Protein AF-A0A0G1DUJ3-F1 (afdb_monomer_lite)

pLDDT: mean 71.17, std 18.48, range [25.95, 96.12]

Foldseek 3Di:
DQQAAADLDAAEDDFCPLVLQQADGLLRLLVQLLPDPVCVVDVVLNVLCVPDPSHLVSSLVCCVVHDHDPVSNVSSVVSSVVSLQVRCVRRLLRDQDPPDPRRDPVVVVVVVVVVQQADDSYHGHYDYDPRRCNCQNLVQDDDAQAFRWNDPNPDSDTDGDDPVRGRHHDPPVVVVVVVVSVVPDDDHDDDD

Radius of gyration: 19.2 Å; chains: 1; bounding box: 42×48×46 Å

Secondary structure (DSSP, 8-state):
----EEEEEEEEPPTTGGGGGT---HHHHHHHHHT-HHHHT-HHHHHHHHSSSS-HHHHHHHHHHSS--HHHHHHHHHHHHHHHHHHHHHHHT----TT-SS---HHHHHHHHHTT---TTEEEEEE--TT-HHHHHHS----TTSB-----TT---PPP--GGGB-PPP-HHHHHHHHHHHHTS-------

Sequence (192 aa):
MIEFKSHNLILLTGAGFTKNFGGFLGSEMWSQIFNEAKIQSNNPLRDVLLQGDCDFETAYSTVMTGNFSEEDKGIMKKVVERAYKNLDDAIKDWVFNDDSPYPVNWYGWGKLTNLFAGQGDVKGLFFTLNQDIFIERRSGHRPPGAPFFTQGLYNGHCRDFTPDKFVTLSKEDAIAKAEQSFKDHAGLAYIQ

Structure (mmCIF, N/CA/C/O backbone):
data_AF-A0A0G1DUJ3-F1
#
_entry.id   AF-A0A0G1DUJ3-F1
#
loop_
_atom_site.group_PDB
_atom_site.id
_atom_site.type_symbol
_atom_site.label_atom_id
_atom_site.label_alt_id
_atom_site.label_comp_id
_atom_site.label_asym_id
_atom_site.label_entity_id
_atom_site.label_seq_id
_atom_site.pdbx_PDB_ins_code
_atom_site.Cartn_x
_atom_site.Cartn_y
_atom_site.Cartn_z
_atom_site.occupancy
_atom_site.B_iso_or_equiv
_atom_site.auth_seq_id
_atom_site.auth_comp_id
_atom_site.auth_asym_id
_atom_site.auth_atom_id
_atom_site.pdbx_PDB_model_num
ATOM 1 N N . MET A 1 1 ? 23.116 25.541 -13.091 1.00 38.09 1 MET A N 1
ATOM 2 C CA . MET A 1 1 ? 21.760 25.090 -13.469 1.00 38.09 1 MET A CA 1
ATOM 3 C C . MET A 1 1 ? 21.921 23.740 -14.139 1.00 38.09 1 MET A C 1
ATOM 5 O O . MET A 1 1 ? 22.730 23.662 -15.050 1.00 38.09 1 MET A O 1
ATOM 9 N N . ILE A 1 2 ? 21.261 22.691 -13.647 1.00 42.16 2 ILE A N 1
ATOM 10 C CA . ILE A 1 2 ? 21.225 21.384 -14.320 1.00 42.16 2 ILE A CA 1
ATOM 11 C C . ILE A 1 2 ? 19.880 21.337 -15.042 1.00 42.16 2 ILE A C 1
ATOM 13 O O . ILE A 1 2 ? 18.845 21.462 -14.395 1.00 42.16 2 ILE A O 1
ATOM 17 N N . GLU A 1 3 ? 19.909 21.251 -16.367 1.00 50.50 3 GLU A N 1
ATOM 18 C CA . GLU A 1 3 ? 18.721 21.141 -17.214 1.00 50.50 3 GLU A CA 1
ATOM 19 C C . GLU A 1 3 ? 18.207 19.692 -17.150 1.00 50.50 3 GLU A C 1
ATOM 21 O O . GLU A 1 3 ? 18.964 18.753 -17.405 1.00 50.50 3 GLU A O 1
ATOM 26 N N . PHE A 1 4 ? 16.950 19.492 -16.749 1.00 60.72 4 PHE A N 1
ATOM 27 C CA . PHE A 1 4 ? 16.332 18.168 -16.679 1.00 60.72 4 PHE A CA 1
ATOM 28 C C . PHE A 1 4 ? 15.678 17.847 -18.025 1.00 60.72 4 PHE A C 1
ATOM 30 O O . PHE A 1 4 ? 14.694 18.474 -18.402 1.00 60.72 4 PHE A O 1
ATOM 37 N N . LYS A 1 5 ? 16.232 16.878 -18.758 1.00 68.50 5 LYS A N 1
ATOM 38 C CA . LYS A 1 5 ? 15.665 16.388 -20.021 1.00 68.50 5 LYS A CA 1
ATOM 39 C C . LYS A 1 5 ? 14.953 15.066 -19.758 1.00 68.50 5 LYS A C 1
ATOM 41 O O . LYS A 1 5 ? 15.591 14.117 -19.304 1.00 68.50 5 LYS A O 1
ATOM 46 N N . SER A 1 6 ? 13.654 14.986 -20.036 1.00 71.69 6 SER A N 1
ATOM 47 C CA . SER A 1 6 ? 12.875 13.747 -19.905 1.00 71.69 6 SER A CA 1
ATOM 48 C C . SER A 1 6 ? 12.526 13.133 -21.253 1.00 71.69 6 SER A C 1
ATOM 50 O O . SER A 1 6 ? 12.461 13.817 -22.271 1.00 71.69 6 SER A O 1
ATOM 52 N N . HIS A 1 7 ? 12.332 11.819 -21.258 1.00 75.81 7 HIS A N 1
ATOM 53 C CA . HIS A 1 7 ? 11.837 11.088 -22.413 1.00 75.81 7 HIS A CA 1
ATOM 54 C C . HIS A 1 7 ? 10.381 11.488 -22.688 1.00 75.81 7 HIS A C 1
ATOM 56 O O . HIS A 1 7 ? 9.606 11.698 -21.758 1.00 75.81 7 HIS A O 1
ATOM 62 N N . ASN A 1 8 ? 9.984 11.535 -23.960 1.00 77.50 8 ASN A N 1
ATOM 63 C CA . ASN A 1 8 ? 8.631 11.950 -24.365 1.00 77.50 8 ASN A CA 1
ATOM 64 C C . ASN A 1 8 ? 7.543 10.902 -24.061 1.00 77.50 8 ASN A C 1
ATOM 66 O O . ASN A 1 8 ? 6.369 11.129 -24.337 1.00 77.50 8 ASN A O 1
ATOM 70 N N . LEU A 1 9 ? 7.936 9.740 -23.536 1.00 75.44 9 LEU A N 1
ATOM 71 C CA . LEU A 1 9 ? 7.038 8.650 -23.170 1.00 75.44 9 LEU A CA 1
ATOM 72 C C . LEU A 1 9 ? 7.137 8.433 -21.667 1.00 75.44 9 LEU A C 1
ATOM 74 O O . LEU A 1 9 ? 8.237 8.283 -21.134 1.00 75.44 9 LEU A O 1
ATOM 78 N N . ILE A 1 10 ? 5.978 8.396 -21.018 1.00 78.62 10 ILE A N 1
ATOM 79 C CA . ILE A 1 10 ? 5.833 8.176 -19.584 1.00 78.62 10 ILE A CA 1
ATOM 80 C C . ILE A 1 10 ? 5.116 6.846 -19.391 1.00 78.62 10 ILE A C 1
ATOM 82 O O . ILE A 1 10 ? 4.087 6.604 -20.022 1.00 78.62 10 ILE A O 1
ATOM 86 N N . LEU A 1 11 ? 5.649 6.000 -18.512 1.00 79.62 11 LEU A N 1
ATOM 87 C CA . LEU A 1 11 ? 4.981 4.773 -18.098 1.00 79.62 11 LEU A CA 1
ATOM 88 C C . LEU A 1 11 ? 4.221 5.017 -16.792 1.00 79.62 11 LEU A C 1
ATOM 90 O O . LEU A 1 11 ? 4.804 5.468 -15.808 1.00 79.62 11 LEU A O 1
ATOM 94 N N . LEU A 1 12 ? 2.929 4.705 -16.795 1.00 78.44 12 LEU A N 1
ATOM 95 C CA . LEU A 1 12 ? 2.058 4.699 -15.621 1.00 78.44 12 LEU A CA 1
ATOM 96 C C . LEU A 1 12 ? 1.581 3.255 -15.425 1.00 78.44 12 LEU A C 1
ATOM 98 O O . LEU A 1 12 ? 0.959 2.708 -16.339 1.00 78.44 12 LEU A O 1
ATOM 102 N N . THR A 1 13 ? 1.862 2.613 -14.286 1.00 73.38 13 THR A N 1
ATOM 103 C CA . THR A 1 13 ? 1.182 1.337 -14.002 1.00 73.38 13 THR A CA 1
ATOM 104 C C . THR A 1 13 ? -0.274 1.590 -13.636 1.00 73.38 13 THR A C 1
ATOM 106 O O . THR A 1 13 ? -0.604 2.525 -12.907 1.00 73.38 13 THR A O 1
ATOM 109 N N . GLY A 1 14 ? -1.164 0.758 -14.173 1.00 69.75 14 GLY A N 1
ATOM 110 C CA . GLY A 1 14 ? -2.550 0.706 -13.722 1.00 69.75 14 GLY A CA 1
ATOM 111 C C . GLY A 1 14 ? -2.665 -0.023 -12.385 1.00 69.75 14 GLY A C 1
ATOM 112 O O . GLY A 1 14 ? -1.830 -0.868 -12.061 1.00 69.75 14 GLY A O 1
ATOM 113 N N . ALA A 1 15 ? -3.729 0.277 -11.636 1.00 67.75 15 ALA A N 1
ATOM 114 C CA . ALA A 1 15 ? -4.008 -0.379 -10.363 1.00 67.75 15 ALA A CA 1
ATOM 115 C C . ALA A 1 15 ? -4.066 -1.903 -10.546 1.00 67.75 15 ALA A C 1
ATOM 117 O O . ALA A 1 15 ? -4.746 -2.407 -11.441 1.00 67.75 15 ALA A O 1
ATOM 118 N N . GLY A 1 16 ? -3.342 -2.635 -9.698 1.00 70.38 16 GLY A N 1
ATOM 119 C CA . GLY A 1 16 ? -3.274 -4.092 -9.768 1.00 70.38 16 GLY A CA 1
ATOM 120 C C . GLY A 1 16 ? -2.204 -4.639 -10.710 1.00 70.38 16 GLY A C 1
ATOM 121 O O . GLY A 1 16 ? -2.196 -5.844 -10.952 1.00 70.38 16 GLY A O 1
ATOM 122 N N . PHE A 1 17 ? -1.259 -3.831 -11.200 1.00 77.69 17 PHE A N 1
ATOM 123 C CA . PHE A 1 17 ? -0.105 -4.362 -11.936 1.00 77.69 17 PHE A CA 1
ATOM 124 C C . PHE A 1 17 ? 0.625 -5.449 -11.128 1.00 77.69 17 PHE A C 1
ATOM 126 O O . PHE A 1 17 ? 0.945 -6.518 -11.659 1.00 77.69 17 PHE A O 1
ATOM 133 N N . THR A 1 18 ? 0.777 -5.227 -9.822 1.00 78.25 18 THR A N 1
ATOM 134 C CA . THR A 1 18 ? 1.417 -6.161 -8.881 1.00 78.25 18 THR A CA 1
ATOM 135 C C . THR A 1 18 ? 0.615 -7.443 -8.640 1.00 78.25 18 THR A C 1
ATOM 137 O O . THR A 1 18 ? 1.189 -8.460 -8.246 1.00 78.25 18 THR A O 1
ATOM 140 N N . LYS A 1 19 ? -0.681 -7.469 -8.983 1.00 81.00 19 LYS A N 1
ATOM 141 C CA . LYS A 1 19 ? -1.513 -8.683 -8.922 1.00 81.00 19 LYS A CA 1
ATOM 142 C C . LYS A 1 19 ? -0.968 -9.802 -9.806 1.00 81.00 19 LYS A C 1
ATOM 144 O O . LYS A 1 19 ? -0.994 -10.964 -9.408 1.00 81.00 19 LYS A O 1
ATOM 149 N N . ASN A 1 20 ? -0.408 -9.449 -10.963 1.00 76.75 20 ASN A N 1
ATOM 150 C CA . ASN A 1 20 ? 0.174 -10.416 -11.898 1.00 76.75 20 ASN A CA 1
ATOM 151 C C . ASN A 1 20 ? 1.404 -11.144 -11.325 1.00 76.75 20 ASN A C 1
ATOM 153 O O . ASN A 1 20 ? 1.824 -12.161 -11.865 1.00 76.75 20 ASN A O 1
ATOM 157 N N . PHE A 1 21 ? 1.963 -10.644 -10.221 1.00 76.69 21 PHE A N 1
ATOM 158 C CA . PHE A 1 21 ? 3.122 -11.209 -9.530 1.00 76.69 21 PHE A CA 1
ATOM 159 C C . PHE A 1 21 ? 2.749 -11.829 -8.176 1.00 76.69 21 PHE A C 1
ATOM 161 O O . PHE A 1 21 ? 3.617 -12.056 -7.340 1.00 76.69 21 PHE A O 1
ATOM 168 N N . GLY A 1 22 ? 1.458 -12.092 -7.942 1.00 76.50 22 GLY A N 1
ATOM 169 C CA . GLY A 1 22 ? 0.961 -12.642 -6.677 1.00 76.50 22 GLY A CA 1
ATOM 170 C C . GLY A 1 22 ? 0.609 -11.591 -5.622 1.00 76.50 22 GLY A C 1
ATOM 171 O O . GLY A 1 22 ? 0.259 -11.957 -4.504 1.00 76.50 22 GLY A O 1
ATOM 172 N N . GLY A 1 23 ? 0.661 -10.302 -5.968 1.00 82.50 23 GLY A N 1
ATOM 173 C CA . GLY A 1 23 ? 0.227 -9.224 -5.087 1.00 82.50 23 GLY A CA 1
ATOM 174 C C . GLY A 1 23 ? -1.289 -9.127 -4.913 1.00 82.50 23 GLY A C 1
ATOM 175 O O . GLY A 1 23 ? -2.058 -9.976 -5.371 1.00 82.50 23 GLY A O 1
ATOM 176 N N . PHE A 1 24 ? -1.724 -8.054 -4.256 1.00 85.19 24 PHE A N 1
ATOM 177 C CA . PHE A 1 24 ? -3.112 -7.833 -3.857 1.00 85.19 24 PHE A CA 1
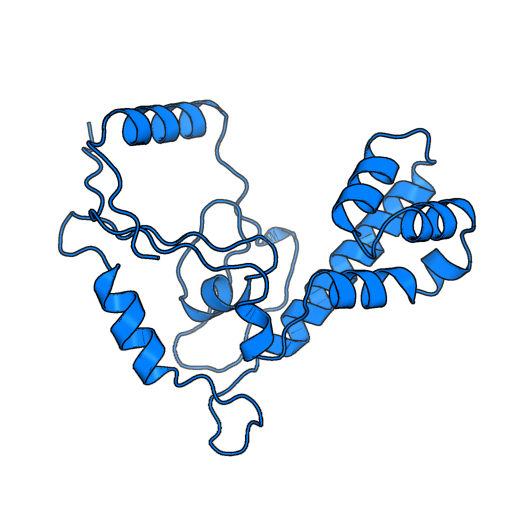ATOM 178 C C . PHE A 1 24 ? -3.737 -6.665 -4.620 1.00 85.19 24 PHE A C 1
ATOM 180 O O . PHE A 1 24 ? -3.102 -5.636 -4.843 1.00 85.19 24 PHE A O 1
ATOM 187 N N . LEU A 1 25 ? -5.003 -6.826 -4.998 1.00 86.75 25 LEU A N 1
ATOM 188 C CA . LEU A 1 25 ? -5.871 -5.730 -5.426 1.00 86.75 25 LEU A CA 1
ATOM 189 C C . LEU A 1 25 ? -6.334 -4.912 -4.213 1.00 86.75 25 LEU A C 1
ATOM 191 O O . LEU A 1 25 ? -6.283 -5.390 -3.081 1.00 86.75 25 LEU A O 1
ATOM 195 N N . GLY A 1 26 ? -6.878 -3.714 -4.442 1.00 84.06 26 GLY A N 1
ATOM 196 C CA . GLY A 1 26 ? -7.443 -2.880 -3.371 1.00 84.06 26 GLY A CA 1
ATOM 197 C C . GLY A 1 26 ? -8.482 -3.607 -2.502 1.00 84.06 26 GLY A C 1
ATOM 198 O O . GLY A 1 26 ? -8.435 -3.511 -1.279 1.00 84.06 26 GLY A O 1
ATOM 199 N N . SER A 1 27 ? -9.348 -4.429 -3.104 1.00 86.56 27 SER A N 1
ATOM 200 C CA . SER A 1 27 ? -10.328 -5.247 -2.373 1.00 86.56 27 SER A CA 1
ATOM 201 C C . SER A 1 27 ? -9.689 -6.357 -1.528 1.00 86.56 27 SER A C 1
ATOM 203 O O . SER A 1 27 ? -10.198 -6.721 -0.469 1.00 86.56 27 SER A O 1
ATOM 205 N N . GLU A 1 28 ? -8.549 -6.890 -1.961 1.00 88.81 28 GLU A N 1
ATOM 206 C CA . GLU A 1 28 ? -7.797 -7.907 -1.225 1.00 88.81 28 GLU A CA 1
ATOM 207 C C . GLU A 1 28 ? -6.972 -7.279 -0.099 1.00 88.81 28 GLU A C 1
ATOM 209 O O . GLU A 1 28 ? -6.921 -7.837 0.995 1.00 88.81 28 GLU A O 1
ATOM 214 N N . MET A 1 29 ? -6.412 -6.084 -0.321 1.00 89.94 29 MET A N 1
ATOM 215 C CA . MET A 1 29 ? -5.825 -5.248 0.732 1.00 89.94 29 MET A CA 1
ATOM 216 C C . MET A 1 29 ? -6.864 -4.932 1.811 1.00 89.94 29 MET A C 1
ATOM 218 O O . MET A 1 29 ? -6.600 -5.115 3.000 1.00 89.94 29 MET A O 1
ATOM 222 N N . TRP A 1 30 ? -8.072 -4.536 1.405 1.00 92.75 30 TRP A N 1
ATOM 223 C CA . TRP A 1 30 ? -9.192 -4.344 2.322 1.00 92.75 30 TRP A CA 1
ATOM 224 C C . TRP A 1 30 ? -9.532 -5.626 3.081 1.00 92.75 30 TRP A C 1
ATOM 226 O O . TRP A 1 30 ? -9.685 -5.575 4.295 1.00 92.75 30 TRP A O 1
ATOM 236 N N . SER A 1 31 ? -9.577 -6.784 2.416 1.00 92.38 31 SER A N 1
ATOM 237 C CA . SER A 1 31 ? -9.861 -8.067 3.074 1.00 92.38 31 SER A CA 1
ATOM 238 C C . SER A 1 31 ? -8.803 -8.429 4.125 1.00 92.38 31 SER A C 1
ATOM 240 O O . SER A 1 31 ? -9.148 -8.864 5.226 1.00 92.38 31 SER A O 1
ATOM 242 N N . GLN A 1 32 ? -7.519 -8.197 3.830 1.00 93.25 32 GLN A N 1
ATOM 243 C CA . GLN A 1 32 ? -6.423 -8.370 4.794 1.00 93.25 32 GLN A CA 1
ATOM 244 C C . GLN A 1 32 ? -6.618 -7.473 6.025 1.00 93.25 32 GLN A C 1
ATOM 246 O O . GLN A 1 32 ? -6.485 -7.935 7.155 1.00 93.25 32 GLN A O 1
ATOM 251 N N . ILE A 1 33 ? -6.981 -6.205 5.808 1.00 93.88 33 ILE A N 1
ATOM 252 C CA . ILE A 1 33 ? -7.230 -5.223 6.872 1.00 93.88 33 ILE A CA 1
ATOM 253 C C . ILE A 1 33 ? -8.465 -5.599 7.692 1.00 93.88 33 ILE A C 1
ATOM 255 O O . ILE A 1 33 ? -8.422 -5.609 8.920 1.00 93.88 33 ILE A O 1
ATOM 259 N N . PHE A 1 34 ? -9.567 -5.923 7.024 1.00 94.62 34 PHE A N 1
ATOM 260 C CA . PHE A 1 34 ? -10.844 -6.202 7.660 1.00 94.62 34 PHE A CA 1
ATOM 261 C C . PHE A 1 34 ? -10.762 -7.441 8.552 1.00 94.62 34 PHE A C 1
ATOM 263 O O . PHE A 1 34 ? -11.265 -7.417 9.672 1.00 94.62 34 PHE A O 1
ATOM 270 N N . ASN A 1 35 ? -10.082 -8.500 8.110 1.00 94.06 35 ASN A N 1
ATOM 271 C CA . ASN A 1 35 ? -9.994 -9.762 8.850 1.00 94.06 35 ASN A CA 1
ATOM 272 C C . ASN A 1 35 ? -9.026 -9.735 10.050 1.00 94.06 35 ASN A C 1
ATOM 274 O O . ASN A 1 35 ? -8.894 -10.734 10.758 1.00 94.06 35 ASN A O 1
ATOM 278 N N . GLU A 1 36 ? -8.364 -8.611 10.327 1.00 95.56 36 GLU A N 1
ATOM 279 C CA . GLU A 1 36 ? -7.503 -8.481 11.500 1.00 95.56 36 GLU A CA 1
ATOM 280 C C . GLU A 1 36 ? -8.291 -8.556 12.809 1.00 95.56 36 GLU A C 1
ATOM 282 O O . GLU A 1 36 ? -9.263 -7.830 13.023 1.00 95.56 36 GLU A O 1
ATOM 287 N N . ALA A 1 37 ? -7.820 -9.380 13.751 1.00 95.19 37 ALA A N 1
ATOM 288 C CA . ALA A 1 37 ? -8.515 -9.620 15.018 1.00 95.19 37 ALA A CA 1
ATOM 289 C C . ALA A 1 37 ? -8.793 -8.322 15.797 1.00 95.19 37 ALA A C 1
ATOM 291 O O . ALA A 1 37 ? -9.853 -8.176 16.399 1.00 95.19 37 ALA A O 1
ATOM 292 N N . LYS A 1 38 ? -7.861 -7.359 15.737 1.00 95.00 38 LYS A N 1
ATOM 293 C CA . LYS A 1 38 ? -8.004 -6.049 16.393 1.00 95.00 38 LYS A CA 1
ATOM 294 C C . LYS A 1 38 ? -9.057 -5.154 15.745 1.00 95.00 38 LYS A C 1
ATOM 296 O O . LYS A 1 38 ? -9.630 -4.324 16.441 1.00 95.00 38 LYS A O 1
ATOM 301 N N . ILE A 1 39 ? -9.294 -5.311 14.442 1.00 95.31 39 ILE A N 1
ATOM 302 C CA . ILE A 1 39 ? -10.386 -4.637 13.734 1.00 95.31 39 ILE A CA 1
ATOM 303 C C . ILE A 1 39 ? -11.705 -5.315 14.092 1.00 95.31 39 ILE A C 1
ATOM 305 O O . ILE A 1 39 ? -12.652 -4.644 14.484 1.00 95.31 39 ILE A O 1
ATOM 309 N N . GLN A 1 40 ? -11.753 -6.647 14.055 1.00 96.12 40 GLN A N 1
ATOM 310 C CA . GLN A 1 40 ? -12.969 -7.405 14.362 1.00 96.12 40 GLN A CA 1
ATOM 311 C C . GLN A 1 40 ? -13.468 -7.191 15.798 1.00 96.12 40 GLN A C 1
ATOM 313 O O . GLN A 1 40 ? -14.679 -7.151 16.025 1.00 96.12 40 GLN A O 1
ATOM 318 N N . SER A 1 41 ? -12.556 -6.999 16.756 1.00 94.56 41 SER A N 1
ATOM 319 C CA . SER A 1 41 ? -12.889 -6.669 18.146 1.00 94.56 41 SER A CA 1
ATOM 320 C C . SER A 1 41 ? -13.219 -5.189 18.386 1.00 94.56 41 SER A C 1
ATOM 322 O O . SER A 1 41 ? -13.575 -4.831 19.507 1.00 94.56 41 SER A O 1
ATOM 324 N N . ASN A 1 42 ? -13.075 -4.320 17.382 1.00 95.56 42 ASN A N 1
ATOM 325 C CA . ASN A 1 42 ? -13.260 -2.875 17.494 1.00 95.56 42 ASN A CA 1
ATOM 326 C C . ASN A 1 42 ? -14.425 -2.419 16.600 1.00 95.56 42 ASN A C 1
ATOM 328 O O . ASN A 1 42 ? -14.257 -2.194 15.403 1.00 95.56 42 ASN A O 1
ATOM 332 N N . ASN A 1 43 ? -15.619 -2.294 17.195 1.00 94.62 43 ASN A N 1
ATOM 333 C CA . ASN A 1 43 ? -16.839 -1.946 16.458 1.00 94.62 43 ASN A CA 1
ATOM 334 C C . ASN A 1 43 ? -16.699 -0.639 15.647 1.00 94.62 43 ASN A C 1
ATOM 336 O O . ASN A 1 43 ? -16.976 -0.693 14.453 1.00 94.62 43 ASN A O 1
ATOM 340 N N . PRO A 1 44 ? -16.200 0.488 16.207 1.00 93.75 44 PRO A N 1
ATOM 341 C CA . PRO A 1 44 ? -16.000 1.713 15.427 1.00 93.75 44 PRO A CA 1
ATOM 342 C C . PRO A 1 44 ? -15.156 1.524 14.162 1.00 93.75 44 PRO A C 1
ATOM 344 O O . PRO A 1 44 ? -15.533 1.994 13.090 1.00 93.75 44 PRO A O 1
ATOM 347 N N . LEU A 1 45 ? -14.021 0.826 14.265 1.00 94.50 45 LEU A N 1
ATOM 348 C CA . LEU A 1 45 ? -13.134 0.602 13.121 1.00 94.50 45 LEU A CA 1
ATOM 349 C C . LEU A 1 45 ? -13.749 -0.346 12.091 1.00 94.50 45 LEU A C 1
ATOM 351 O O . LEU A 1 45 ? -13.636 -0.107 10.886 1.00 94.50 45 LEU A O 1
ATOM 355 N N . ARG A 1 46 ? -14.411 -1.410 12.558 1.00 94.38 46 ARG A N 1
ATOM 356 C CA . ARG A 1 46 ? -15.108 -2.360 11.688 1.00 94.38 46 ARG A CA 1
ATOM 357 C C . ARG A 1 46 ? -16.220 -1.671 10.903 1.00 94.38 46 ARG A C 1
ATOM 359 O O . ARG A 1 46 ? -16.334 -1.896 9.703 1.00 94.38 46 ARG A O 1
ATOM 366 N N . ASP A 1 47 ? -17.001 -0.822 11.562 1.00 93.44 47 ASP A N 1
ATOM 367 C CA . ASP A 1 47 ? -18.141 -0.150 10.945 1.00 93.44 47 ASP A CA 1
ATOM 368 C C . ASP A 1 47 ? -17.686 0.834 9.860 1.00 93.44 47 ASP A C 1
ATOM 370 O O . ASP A 1 47 ? -18.288 0.870 8.791 1.00 93.44 47 ASP A O 1
ATOM 374 N N . VAL A 1 48 ? -16.582 1.565 10.067 1.00 93.44 48 VAL A N 1
ATOM 375 C CA . VAL A 1 48 ? -16.002 2.426 9.016 1.00 93.44 48 VAL A CA 1
ATOM 376 C C . VAL A 1 48 ? -15.559 1.615 7.800 1.00 93.44 48 VAL A C 1
ATOM 378 O O . VAL A 1 48 ? -15.807 2.021 6.668 1.00 93.44 48 VAL A O 1
ATOM 381 N N . LEU A 1 49 ? -14.935 0.455 8.012 1.00 91.25 49 LEU A N 1
ATOM 382 C CA . LEU A 1 49 ? -14.496 -0.409 6.913 1.00 91.25 49 LEU A CA 1
ATOM 383 C C . LEU A 1 49 ? -15.659 -1.028 6.122 1.00 91.25 49 LEU A C 1
ATOM 385 O O . LEU A 1 49 ? -15.439 -1.454 4.990 1.00 91.25 49 LEU A O 1
ATOM 389 N N . LEU A 1 50 ? -16.870 -1.069 6.690 1.00 91.38 50 LEU A N 1
ATOM 390 C CA . LEU A 1 50 ? -18.089 -1.569 6.043 1.00 91.38 50 LEU A CA 1
ATOM 391 C C . LEU A 1 50 ? -18.881 -0.489 5.292 1.00 91.38 50 LEU A C 1
ATOM 393 O O . LEU A 1 50 ? -19.796 -0.825 4.546 1.00 91.38 50 LEU A O 1
ATOM 397 N N . GLN A 1 51 ? -18.570 0.796 5.488 1.00 84.19 51 GLN A N 1
ATOM 398 C CA . GLN A 1 51 ? -19.330 1.905 4.895 1.00 84.19 51 GLN A CA 1
ATOM 399 C C . GLN A 1 51 ? -19.055 2.126 3.396 1.00 84.19 51 GLN A C 1
ATOM 401 O O . GLN A 1 51 ? -19.784 2.892 2.769 1.00 84.19 51 GLN A O 1
ATOM 406 N N . GLY A 1 52 ? -18.040 1.476 2.816 1.00 69.38 52 GLY A N 1
ATOM 407 C CA . GLY A 1 52 ? -17.664 1.625 1.405 1.00 69.38 52 GLY A CA 1
ATOM 408 C C . GLY A 1 52 ? -17.492 0.296 0.665 1.00 69.38 52 GLY A C 1
ATOM 409 O O . GLY A 1 52 ? -17.448 -0.770 1.280 1.00 69.38 52 GLY A O 1
ATOM 410 N N . ASP A 1 53 ? -17.339 0.372 -0.660 1.00 78.06 53 ASP A N 1
ATOM 411 C CA . ASP A 1 53 ? -17.140 -0.767 -1.575 1.00 78.06 53 ASP A CA 1
ATOM 412 C C . ASP A 1 53 ? -15.730 -1.378 -1.452 1.00 78.06 53 ASP A C 1
ATOM 414 O O . ASP A 1 53 ? -14.941 -1.388 -2.396 1.00 78.06 53 ASP A O 1
ATOM 418 N N . CYS A 1 54 ? -15.382 -1.878 -0.263 1.00 79.50 54 CYS A N 1
ATOM 419 C CA . CYS A 1 54 ? -14.046 -2.397 0.056 1.00 79.50 54 CYS A CA 1
ATOM 420 C C . CYS A 1 54 ? -12.913 -1.366 -0.149 1.00 79.50 54 CYS A C 1
ATOM 422 O O . CYS A 1 54 ? -11.766 -1.731 -0.408 1.00 79.50 54 CYS A O 1
ATOM 424 N N . ASP A 1 55 ? -13.221 -0.073 -0.029 1.00 85.06 55 ASP A N 1
ATOM 425 C CA . ASP A 1 55 ? -12.243 1.011 -0.126 1.00 85.06 55 ASP A CA 1
ATOM 426 C C . ASP A 1 55 ? -11.592 1.275 1.240 1.00 85.06 55 ASP A C 1
ATOM 428 O O . ASP A 1 55 ? -12.088 2.038 2.078 1.00 85.06 55 ASP A O 1
ATOM 432 N N . PHE A 1 56 ? -10.456 0.617 1.474 1.00 88.38 56 PHE A N 1
ATOM 433 C CA . PHE A 1 56 ? -9.698 0.812 2.705 1.00 88.38 56 PHE A CA 1
ATOM 434 C C . PHE A 1 56 ? -9.004 2.182 2.774 1.00 88.38 56 PHE A C 1
ATOM 436 O O . PHE A 1 56 ? -8.676 2.616 3.877 1.00 88.38 56 PHE A O 1
ATOM 443 N N . GLU A 1 57 ? -8.758 2.864 1.649 1.00 87.25 57 GLU A N 1
ATOM 444 C CA . GLU A 1 57 ? -8.049 4.151 1.624 1.00 87.25 57 GLU A CA 1
ATOM 445 C C . GLU A 1 57 ? -8.952 5.260 2.167 1.00 87.25 57 GLU A C 1
ATOM 447 O O . GLU A 1 57 ? -8.544 6.033 3.044 1.00 87.25 57 GLU A O 1
ATOM 452 N N . THR A 1 58 ? -10.217 5.269 1.740 1.00 89.62 58 THR A N 1
ATOM 453 C CA . THR A 1 58 ? -11.244 6.156 2.304 1.00 89.62 58 THR A CA 1
ATOM 454 C C . THR A 1 58 ? -11.504 5.839 3.776 1.00 89.62 58 THR A C 1
ATOM 456 O O . THR A 1 58 ? -11.562 6.757 4.603 1.00 89.62 58 THR A O 1
ATOM 459 N N . ALA A 1 59 ? -11.589 4.555 4.141 1.00 90.44 59 ALA A N 1
ATOM 460 C CA . ALA A 1 59 ? -11.735 4.137 5.537 1.00 90.44 59 ALA A CA 1
ATOM 461 C C . ALA A 1 59 ? -10.548 4.601 6.403 1.00 90.44 59 ALA A C 1
ATOM 463 O O . ALA A 1 59 ? -10.738 5.166 7.482 1.00 90.44 59 ALA A O 1
ATOM 464 N N . TYR A 1 60 ? -9.320 4.429 5.911 1.00 92.31 60 TYR A N 1
ATOM 465 C CA . TYR A 1 60 ? -8.106 4.888 6.579 1.00 92.31 60 TYR A CA 1
ATOM 466 C C . TYR A 1 60 ? -8.114 6.407 6.770 1.00 92.31 60 TYR A C 1
ATOM 468 O O . TYR A 1 60 ? -7.906 6.885 7.886 1.00 92.31 60 TYR A O 1
ATOM 476 N N . SER A 1 61 ? -8.412 7.165 5.711 1.00 91.69 61 SER A N 1
ATOM 477 C CA . SER A 1 61 ? -8.511 8.628 5.763 1.00 91.69 61 SER A CA 1
ATOM 478 C C . SER A 1 61 ? -9.552 9.090 6.788 1.00 91.69 61 SER A C 1
ATOM 480 O O . SER A 1 61 ? -9.272 9.964 7.614 1.00 91.69 61 SER A O 1
ATOM 482 N N . THR A 1 62 ? -10.714 8.434 6.810 1.00 93.00 62 THR A N 1
ATOM 483 C CA . THR A 1 62 ? -11.802 8.707 7.760 1.00 93.00 62 THR A CA 1
ATOM 484 C C . THR A 1 62 ? -11.357 8.492 9.204 1.00 93.00 62 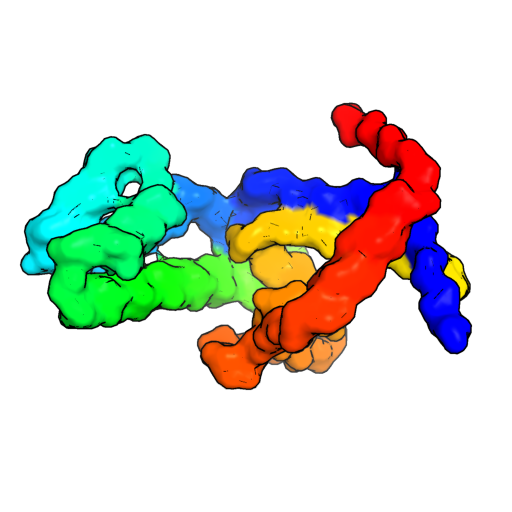THR A C 1
ATOM 486 O O . THR A 1 62 ? -11.602 9.346 10.054 1.00 93.00 62 THR A O 1
ATOM 489 N N . VAL A 1 63 ? -10.643 7.401 9.497 1.00 93.94 63 VAL A N 1
ATOM 490 C CA . VAL A 1 63 ? -1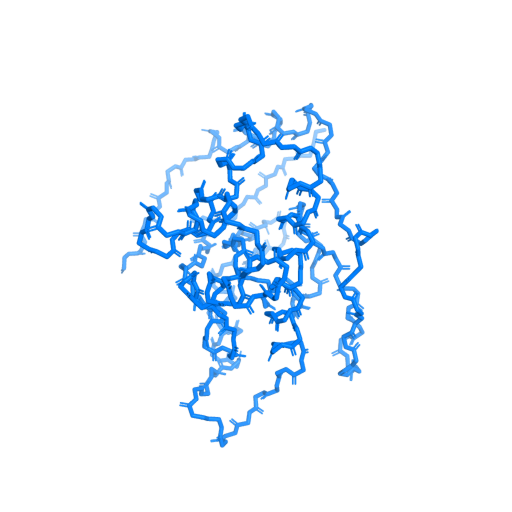0.134 7.142 10.854 1.00 93.94 63 VAL A CA 1
ATOM 491 C C . VAL A 1 63 ? -9.042 8.139 11.246 1.00 93.94 63 VAL A C 1
ATOM 493 O O . VAL A 1 63 ? -9.016 8.613 12.382 1.00 93.94 63 VAL A O 1
ATOM 496 N N . MET A 1 64 ? -8.139 8.484 10.323 1.00 93.38 64 MET A N 1
ATOM 497 C CA . MET A 1 64 ? -7.021 9.386 10.622 1.00 93.38 64 MET A CA 1
ATOM 498 C C . MET A 1 64 ? -7.459 10.835 10.850 1.00 93.38 64 MET A C 1
ATOM 500 O O . MET A 1 64 ? -6.888 11.512 11.706 1.00 93.38 64 MET A O 1
ATOM 504 N N . THR A 1 65 ? -8.445 11.307 10.086 1.00 92.12 65 THR A N 1
ATOM 505 C CA . THR A 1 65 ? -8.911 12.705 10.113 1.00 92.12 65 THR A CA 1
ATOM 506 C C . THR A 1 65 ? -10.154 12.915 10.977 1.00 92.12 65 THR A C 1
ATOM 508 O O . THR A 1 65 ? -10.418 14.036 11.408 1.00 92.12 65 THR A O 1
ATOM 511 N N . GLY A 1 66 ? -10.907 11.848 11.250 1.00 91.44 66 GLY A N 1
ATOM 512 C CA . GLY A 1 66 ? -12.141 11.885 12.022 1.00 91.44 66 GLY A CA 1
ATOM 513 C C . GLY A 1 66 ? -11.946 11.855 13.538 1.00 91.44 66 GLY A C 1
ATOM 514 O O . GLY A 1 66 ? -10.836 11.841 14.077 1.00 91.44 66 GLY A O 1
ATOM 515 N N . ASN A 1 67 ? -13.079 11.812 14.242 1.00 93.50 67 ASN A N 1
ATOM 516 C CA . ASN A 1 67 ? -13.144 11.776 15.703 1.00 93.50 67 ASN A CA 1
ATOM 517 C C . ASN A 1 67 ? -12.974 10.346 16.249 1.00 93.50 67 ASN A C 1
ATOM 519 O O . ASN A 1 67 ? -13.896 9.775 16.828 1.00 93.50 67 ASN A O 1
ATOM 523 N N . PHE A 1 68 ? -11.798 9.765 16.020 1.00 95.31 68 PHE A N 1
ATOM 524 C CA . PHE A 1 68 ? -11.394 8.464 16.558 1.00 95.31 68 PHE A CA 1
ATOM 525 C C . PHE A 1 68 ? -10.376 8.640 17.679 1.00 95.31 68 PHE A C 1
ATOM 527 O O . PHE A 1 68 ? -9.622 9.620 17.697 1.00 95.31 68 PHE A O 1
ATOM 534 N N . SER A 1 69 ? -10.327 7.679 18.602 1.00 95.75 69 SER A N 1
ATOM 535 C CA . SER A 1 69 ? -9.312 7.692 19.653 1.00 95.75 69 SER A CA 1
ATOM 536 C C . SER A 1 69 ? -7.908 7.500 19.062 1.00 95.75 69 SER A C 1
ATOM 538 O O . SER A 1 69 ? -7.730 6.913 17.992 1.00 95.75 69 SER A O 1
ATOM 540 N N . GLU A 1 70 ? -6.875 7.968 19.764 1.00 94.81 70 GLU A N 1
ATOM 541 C CA . GLU A 1 70 ? -5.488 7.726 19.338 1.00 94.81 70 GLU A CA 1
ATOM 542 C C . GLU A 1 70 ? -5.135 6.229 19.345 1.00 94.81 70 GLU A C 1
ATOM 544 O O . GLU A 1 70 ? -4.301 5.780 18.555 1.00 94.81 70 GLU A O 1
ATOM 549 N N . GLU A 1 71 ? -5.811 5.438 20.182 1.00 95.31 71 GLU A N 1
ATOM 550 C CA . GLU A 1 71 ? -5.709 3.980 20.164 1.00 95.31 71 GLU A CA 1
ATOM 551 C C . GLU A 1 71 ? -6.249 3.400 18.850 1.00 95.31 71 GLU A C 1
ATOM 553 O O . GLU A 1 71 ? -5.541 2.638 18.187 1.00 95.31 71 GLU A O 1
ATOM 558 N N . ASP A 1 72 ? -7.442 3.819 18.420 1.00 94.56 72 ASP A N 1
ATOM 559 C CA . ASP A 1 72 ? -8.067 3.374 17.167 1.00 94.56 72 ASP A CA 1
ATOM 560 C C . ASP A 1 72 ? -7.213 3.735 15.950 1.00 94.56 72 ASP A C 1
ATOM 562 O O . ASP A 1 72 ? -6.946 2.893 15.086 1.00 94.56 72 ASP A O 1
ATOM 566 N N . LYS A 1 73 ? -6.703 4.973 15.910 1.00 95.44 73 LYS A N 1
ATOM 567 C CA . LYS A 1 73 ? -5.767 5.413 14.867 1.00 95.44 73 LYS A CA 1
ATOM 568 C C . LYS A 1 73 ? -4.498 4.565 14.875 1.00 95.44 73 LYS A C 1
ATOM 570 O O . LYS A 1 73 ? -3.998 4.175 13.818 1.00 95.44 73 LYS A O 1
ATOM 575 N N . GLY A 1 74 ? -3.976 4.245 16.058 1.00 94.31 74 GLY A N 1
ATOM 576 C CA . GLY A 1 74 ? -2.820 3.370 16.222 1.00 94.31 74 GLY A CA 1
ATOM 577 C C . GLY A 1 74 ? -3.067 1.942 15.724 1.00 94.31 74 GLY A C 1
ATOM 578 O O . GLY A 1 74 ? -2.186 1.359 15.087 1.00 94.31 74 GLY A O 1
ATOM 579 N N . ILE A 1 75 ? -4.252 1.379 15.982 1.00 95.19 75 ILE A N 1
ATOM 580 C CA . ILE A 1 75 ? -4.662 0.058 15.483 1.00 95.19 75 ILE A CA 1
ATOM 581 C C . ILE A 1 75 ? -4.745 0.082 13.958 1.00 95.19 75 ILE A C 1
ATOM 583 O O . ILE A 1 75 ? -4.093 -0.738 13.310 1.00 95.19 75 ILE A O 1
ATOM 587 N N . MET A 1 76 ? -5.472 1.049 13.396 1.00 94.25 76 MET A N 1
ATOM 588 C CA . MET A 1 76 ? -5.663 1.183 11.952 1.00 94.25 76 MET A CA 1
ATOM 589 C C . MET A 1 76 ? -4.321 1.325 11.214 1.00 94.25 76 MET A C 1
ATOM 591 O O . MET A 1 76 ? -4.063 0.584 10.268 1.00 94.25 76 MET A O 1
ATOM 595 N N . LYS A 1 77 ? -3.407 2.181 11.699 1.00 93.38 77 LYS A N 1
ATOM 596 C CA . LYS A 1 77 ? -2.046 2.314 11.138 1.00 93.38 77 LYS A CA 1
ATOM 597 C C . LYS A 1 77 ? -1.293 0.986 11.100 1.00 93.38 77 LYS A C 1
ATOM 599 O O . LYS A 1 77 ? -0.750 0.621 10.064 1.00 93.38 77 LYS A O 1
ATOM 604 N N . LYS A 1 78 ? -1.273 0.256 12.219 1.00 92.50 78 LYS A N 1
ATOM 605 C CA . LYS A 1 78 ? -0.542 -1.019 12.329 1.00 92.50 78 LYS A CA 1
ATOM 606 C C . LYS A 1 78 ? -1.116 -2.101 11.421 1.00 92.50 78 LYS A C 1
ATOM 608 O O . LYS A 1 78 ? -0.362 -2.911 10.891 1.00 92.50 78 LYS A O 1
ATOM 613 N N . VAL A 1 79 ? -2.436 -2.135 11.281 1.00 93.44 79 VAL A N 1
ATOM 614 C CA . VAL A 1 79 ? -3.129 -3.105 10.431 1.00 93.44 79 VAL A CA 1
ATOM 615 C C . VAL A 1 79 ? -2.860 -2.819 8.956 1.00 93.44 79 VAL A C 1
ATOM 617 O O . VAL A 1 79 ? -2.486 -3.732 8.226 1.00 93.44 79 VAL A O 1
ATOM 620 N N . VAL A 1 80 ? -2.948 -1.556 8.534 1.00 91.31 80 VAL A N 1
ATOM 621 C CA . VAL A 1 80 ? -2.613 -1.156 7.158 1.00 91.31 80 VAL A CA 1
ATOM 622 C C . VAL A 1 80 ? -1.139 -1.430 6.858 1.00 91.31 80 VAL A C 1
ATOM 624 O O . VAL A 1 80 ? -0.833 -2.047 5.843 1.00 91.31 80 VAL A O 1
ATOM 627 N N . GLU A 1 81 ? -0.222 -1.070 7.762 1.00 88.31 81 GLU A N 1
ATOM 628 C CA . GLU A 1 81 ? 1.207 -1.389 7.620 1.00 88.31 81 GLU A CA 1
ATOM 629 C C . GLU A 1 81 ? 1.433 -2.897 7.445 1.00 88.31 81 GLU A C 1
ATOM 631 O O . GLU A 1 81 ? 2.224 -3.317 6.603 1.00 88.31 81 GLU A O 1
ATOM 636 N N . ARG A 1 82 ? 0.720 -3.728 8.211 1.00 88.12 82 ARG A N 1
ATOM 637 C CA . ARG A 1 82 ? 0.805 -5.183 8.077 1.00 88.12 82 ARG A CA 1
ATOM 638 C C . ARG A 1 82 ? 0.242 -5.680 6.749 1.00 88.12 82 ARG A C 1
ATOM 640 O O . ARG A 1 82 ? 0.856 -6.553 6.155 1.00 88.12 82 ARG A O 1
ATOM 647 N N . ALA A 1 83 ? -0.864 -5.127 6.261 1.00 90.19 83 ALA A N 1
ATOM 648 C CA . ALA A 1 83 ? -1.400 -5.492 4.951 1.00 90.19 83 ALA A CA 1
ATOM 649 C C . ALA A 1 83 ? -0.387 -5.200 3.831 1.00 90.19 83 ALA A C 1
ATOM 651 O O . ALA A 1 83 ? -0.159 -6.052 2.974 1.00 90.19 83 ALA A O 1
ATOM 652 N N . TYR A 1 84 ? 0.302 -4.054 3.898 1.00 86.62 84 TYR A N 1
ATOM 653 C CA . TYR A 1 84 ? 1.407 -3.744 2.988 1.00 86.62 84 TYR A CA 1
ATOM 654 C C . TYR A 1 84 ? 2.601 -4.692 3.160 1.00 86.62 84 TYR A C 1
ATOM 656 O O . TYR A 1 84 ? 3.179 -5.100 2.160 1.00 86.62 84 TYR A O 1
ATOM 664 N N . LYS A 1 85 ? 2.945 -5.114 4.384 1.00 84.62 85 LYS A N 1
ATOM 665 C CA . LYS A 1 85 ? 3.968 -6.156 4.607 1.00 84.62 85 LYS A CA 1
ATOM 666 C C . LYS A 1 85 ? 3.560 -7.518 4.045 1.00 84.62 85 LYS A C 1
ATOM 668 O O . LYS A 1 85 ? 4.395 -8.215 3.494 1.00 84.62 85 LYS A O 1
ATOM 673 N N . ASN A 1 86 ? 2.287 -7.890 4.128 1.00 86.94 86 ASN A N 1
ATOM 674 C CA . ASN A 1 86 ? 1.803 -9.142 3.547 1.00 86.94 86 ASN A CA 1
ATOM 675 C C . ASN A 1 86 ? 1.854 -9.091 2.011 1.00 86.94 86 ASN A C 1
ATOM 677 O O . ASN A 1 86 ? 2.234 -10.075 1.381 1.00 86.94 86 ASN A O 1
ATOM 681 N N . LEU A 1 87 ? 1.496 -7.946 1.415 1.00 85.69 87 LEU A N 1
ATOM 682 C CA . LEU A 1 87 ? 1.649 -7.699 -0.023 1.00 85.69 87 LEU A CA 1
ATOM 683 C C . LEU A 1 87 ? 3.115 -7.850 -0.438 1.00 85.69 87 LEU A C 1
ATOM 685 O O . LEU A 1 87 ? 3.429 -8.516 -1.418 1.00 85.69 87 LEU A O 1
ATOM 689 N N . ASP A 1 88 ? 3.999 -7.234 0.336 1.00 81.94 88 ASP A N 1
ATOM 690 C CA . ASP A 1 88 ? 5.443 -7.262 0.172 1.00 81.94 88 ASP A CA 1
ATOM 691 C C . ASP A 1 88 ? 6.016 -8.684 0.247 1.00 81.94 88 ASP A C 1
ATOM 693 O O . ASP A 1 88 ? 6.734 -9.115 -0.655 1.00 81.94 88 ASP A O 1
ATOM 697 N N . ASP A 1 89 ? 5.626 -9.446 1.267 1.00 83.19 89 ASP A N 1
ATOM 698 C CA . ASP A 1 89 ? 6.016 -10.840 1.460 1.00 83.19 89 ASP A CA 1
ATOM 699 C C . ASP A 1 89 ? 5.525 -11.749 0.329 1.00 83.19 89 ASP A C 1
ATOM 701 O O . ASP A 1 89 ? 6.246 -12.662 -0.074 1.00 83.19 89 ASP A O 1
ATOM 705 N N . ALA A 1 90 ? 4.337 -11.483 -0.221 1.00 82.06 90 ALA A N 1
ATOM 706 C CA . ALA A 1 90 ? 3.783 -12.259 -1.328 1.00 82.06 90 ALA A CA 1
ATOM 707 C C . ALA A 1 90 ? 4.591 -12.111 -2.628 1.00 82.06 90 ALA A C 1
ATOM 709 O O . ALA A 1 90 ? 4.621 -13.034 -3.441 1.00 82.06 90 ALA A O 1
ATOM 710 N N . ILE A 1 91 ? 5.253 -10.967 -2.827 1.00 79.88 91 ILE A N 1
ATOM 711 C CA . ILE A 1 91 ? 5.915 -10.634 -4.097 1.00 79.88 91 ILE A CA 1
ATOM 712 C C . ILE A 1 91 ? 7.446 -10.612 -4.012 1.00 79.88 91 ILE A C 1
ATOM 714 O O . ILE A 1 91 ? 8.114 -10.684 -5.045 1.00 79.88 91 ILE A O 1
ATOM 718 N N . LYS A 1 92 ? 8.031 -10.462 -2.814 1.00 75.31 92 LYS A N 1
ATOM 719 C CA . LYS A 1 92 ? 9.474 -10.200 -2.644 1.00 75.31 92 LYS A CA 1
ATOM 720 C C . LYS A 1 92 ? 10.365 -11.326 -3.164 1.00 75.31 92 LYS A C 1
ATOM 722 O O . LYS A 1 92 ? 11.462 -11.042 -3.643 1.00 75.31 92 LYS A O 1
ATOM 727 N N . ASP A 1 93 ? 9.876 -12.559 -3.098 1.00 73.25 93 ASP A N 1
ATOM 728 C CA . ASP A 1 93 ? 10.587 -13.764 -3.530 1.00 73.25 93 ASP A CA 1
ATOM 729 C C . ASP A 1 93 ? 10.014 -14.318 -4.841 1.00 73.25 93 ASP A C 1
ATOM 731 O O . ASP A 1 93 ? 10.287 -15.458 -5.215 1.00 73.25 93 ASP A O 1
ATOM 735 N N . TRP A 1 94 ? 9.217 -13.519 -5.562 1.00 74.75 94 TRP A N 1
ATOM 736 C CA . TRP A 1 94 ? 8.684 -13.926 -6.853 1.00 74.75 94 TRP A CA 1
ATOM 737 C C . TRP A 1 94 ? 9.826 -14.161 -7.847 1.00 74.75 94 TRP A C 1
ATOM 739 O O . TRP A 1 94 ? 10.670 -13.293 -8.101 1.00 74.75 94 TRP A O 1
ATOM 749 N N . VAL A 1 95 ? 9.830 -15.351 -8.439 1.00 68.69 95 VAL A N 1
ATOM 750 C CA . VAL A 1 95 ? 10.755 -15.753 -9.496 1.00 68.69 95 VAL A CA 1
ATOM 751 C C . VAL A 1 95 ? 9.922 -16.207 -10.681 1.00 68.69 95 VAL A C 1
ATOM 753 O O . VAL A 1 95 ? 8.938 -16.923 -10.514 1.00 68.69 95 VAL A O 1
ATOM 756 N N . PHE A 1 96 ? 10.329 -15.798 -11.881 1.00 65.69 96 PHE A N 1
ATOM 757 C CA . PHE A 1 96 ? 9.728 -16.301 -13.106 1.00 65.69 96 PHE A CA 1
ATOM 758 C C . PHE A 1 96 ? 9.884 -17.826 -13.166 1.00 65.69 96 PHE A C 1
ATOM 760 O O . PHE A 1 96 ? 11.004 -18.339 -13.174 1.00 65.69 96 PHE A O 1
ATOM 767 N N . ASN A 1 97 ? 8.761 -18.532 -13.209 1.00 64.75 97 ASN A N 1
ATOM 768 C CA . ASN A 1 97 ? 8.679 -19.965 -13.431 1.00 64.75 97 ASN A CA 1
ATOM 769 C C . ASN A 1 97 ? 7.611 -20.246 -14.495 1.00 64.75 97 ASN A C 1
ATOM 771 O O . ASN A 1 97 ? 6.555 -19.613 -14.528 1.00 64.75 97 ASN A O 1
ATOM 775 N N . ASP A 1 98 ? 7.892 -21.214 -15.365 1.00 61.38 98 ASP A N 1
ATOM 776 C CA . ASP A 1 98 ? 6.974 -21.602 -16.443 1.00 61.38 98 ASP A CA 1
ATOM 777 C C . ASP A 1 98 ? 5.698 -22.288 -15.903 1.00 61.38 98 ASP A C 1
ATOM 779 O O . ASP A 1 98 ? 4.711 -22.417 -16.622 1.00 61.38 98 ASP A O 1
ATOM 783 N N . ASP A 1 99 ? 5.699 -22.655 -14.614 1.00 62.12 99 ASP A N 1
ATOM 784 C CA . ASP A 1 99 ? 4.592 -23.292 -13.893 1.00 62.12 99 ASP A CA 1
ATOM 785 C C . ASP A 1 99 ? 3.689 -22.302 -13.122 1.00 62.12 99 ASP A C 1
ATOM 787 O O . ASP A 1 99 ? 2.739 -22.725 -12.457 1.00 62.12 99 ASP A O 1
ATOM 791 N N . SER A 1 100 ? 3.957 -20.986 -13.155 1.00 56.38 100 SER A N 1
ATOM 792 C CA . SER A 1 100 ? 3.041 -20.012 -12.537 1.00 56.38 100 SER A CA 1
ATOM 793 C C . SER A 1 100 ? 1.730 -19.945 -13.328 1.00 56.38 100 SER A C 1
ATOM 795 O O . SER A 1 100 ? 1.768 -19.814 -14.551 1.00 56.38 100 SER A O 1
ATOM 797 N N . PRO A 1 101 ? 0.557 -19.932 -12.663 1.00 56.22 101 PRO A N 1
ATOM 798 C CA . PRO A 1 101 ? -0.726 -19.706 -13.332 1.00 56.22 101 PRO A CA 1
ATOM 799 C C . PRO A 1 101 ? -0.845 -18.300 -13.954 1.00 56.22 101 PRO A C 1
ATOM 801 O O . PRO A 1 101 ? -1.735 -18.071 -14.770 1.00 56.22 101 PRO A O 1
ATOM 804 N N . TYR A 1 102 ? 0.055 -17.373 -13.599 1.00 56.12 102 TYR A N 1
ATOM 805 C CA . TYR A 1 102 ? 0.141 -16.011 -14.135 1.00 56.12 102 TYR A CA 1
ATOM 806 C C . TYR A 1 102 ? 1.604 -15.671 -14.484 1.00 56.12 102 TYR A C 1
ATOM 808 O O . TYR A 1 102 ? 2.254 -14.897 -13.775 1.00 56.12 102 TYR A O 1
ATOM 816 N N . PRO A 1 103 ? 2.196 -16.277 -15.527 1.00 59.84 103 PRO A N 1
ATOM 817 C CA . PRO A 1 103 ? 3.600 -16.064 -15.836 1.00 59.84 103 PRO A CA 1
ATOM 818 C C . PRO A 1 103 ? 3.757 -14.713 -16.536 1.00 59.84 103 PRO A C 1
ATOM 820 O O . PRO A 1 103 ? 3.559 -14.580 -17.746 1.00 59.84 103 PRO A O 1
ATOM 823 N N . VAL A 1 104 ? 4.129 -13.674 -15.786 1.00 65.25 104 VAL A N 1
ATOM 824 C CA . VAL A 1 104 ? 4.575 -12.429 -16.414 1.00 65.25 104 VAL A CA 1
ATOM 825 C C . VAL A 1 104 ? 5.923 -12.688 -17.069 1.00 65.25 104 VAL A C 1
ATOM 827 O O . VAL A 1 104 ? 6.919 -12.938 -16.391 1.00 65.25 104 VAL A O 1
ATOM 830 N N . ASN A 1 105 ? 5.969 -12.601 -18.398 1.00 70.44 105 ASN A N 1
ATOM 831 C CA . ASN A 1 105 ? 7.216 -12.709 -19.142 1.00 70.44 105 ASN A CA 1
ATOM 832 C C . ASN A 1 105 ? 8.125 -11.517 -18.809 1.00 70.44 105 ASN A C 1
ATOM 834 O O . ASN A 1 105 ? 8.036 -10.447 -19.418 1.00 70.44 105 ASN A O 1
ATOM 838 N N . TRP A 1 106 ? 9.033 -11.727 -17.858 1.00 71.06 106 TRP A N 1
ATOM 839 C CA . TRP A 1 106 ? 9.964 -10.705 -17.391 1.00 71.06 106 TRP A CA 1
ATOM 840 C C . TRP A 1 106 ? 10.887 -10.186 -18.504 1.00 71.06 106 TRP A C 1
ATOM 842 O O . TRP A 1 106 ? 11.249 -9.010 -18.529 1.00 71.06 106 TRP A O 1
ATOM 852 N N . TYR A 1 107 ? 11.226 -11.028 -19.483 1.00 68.69 107 TYR A N 1
ATOM 853 C CA . TYR A 1 107 ? 12.007 -10.609 -20.649 1.00 68.69 107 TYR A CA 1
ATOM 854 C C . TYR A 1 107 ? 11.206 -9.685 -21.573 1.00 68.69 107 TYR A C 1
ATOM 856 O O . TYR A 1 107 ? 11.749 -8.716 -22.107 1.00 68.69 107 TYR A O 1
ATOM 864 N N . GLY A 1 108 ? 9.913 -9.963 -21.754 1.00 70.06 108 GLY A N 1
ATOM 865 C CA . GLY A 1 108 ? 8.982 -9.084 -22.463 1.00 70.06 108 GLY A CA 1
ATOM 866 C C . GLY A 1 108 ? 8.806 -7.749 -21.742 1.00 70.06 108 GLY A C 1
ATOM 867 O O . GLY A 1 108 ? 8.867 -6.697 -22.375 1.00 70.06 108 GLY A O 1
ATOM 868 N N . TRP A 1 109 ? 8.700 -7.791 -20.413 1.00 74.50 109 TRP A N 1
ATOM 869 C CA . TRP A 1 109 ? 8.666 -6.599 -19.572 1.00 74.50 109 TRP A CA 1
ATOM 870 C C . TRP A 1 109 ? 9.914 -5.730 -19.747 1.00 74.50 109 TRP A C 1
ATOM 872 O O . TRP A 1 109 ? 9.785 -4.542 -20.020 1.00 74.50 109 TRP A O 1
ATOM 882 N N . GLY A 1 110 ? 11.114 -6.317 -19.704 1.00 71.81 110 GLY A N 1
ATOM 883 C CA . GLY A 1 110 ? 12.358 -5.576 -19.932 1.00 71.81 110 GLY A CA 1
ATOM 884 C C . GLY A 1 110 ? 12.405 -4.885 -21.301 1.00 71.81 110 GLY A C 1
ATOM 885 O O . GLY A 1 110 ? 12.860 -3.746 -21.415 1.00 71.81 110 GLY A O 1
ATOM 886 N N . LYS A 1 111 ? 11.880 -5.538 -22.348 1.00 76.12 111 LYS A N 1
ATOM 887 C CA . LYS A 1 111 ? 11.746 -4.926 -23.681 1.00 76.12 111 LYS A CA 1
ATOM 888 C C . LYS A 1 111 ? 10.757 -3.762 -23.678 1.00 76.12 111 LYS A C 1
ATOM 890 O O . LYS A 1 111 ? 11.055 -2.739 -24.284 1.00 76.12 111 LYS A O 1
ATOM 895 N N . LEU A 1 112 ? 9.625 -3.906 -22.989 1.00 77.38 112 LEU A N 1
ATOM 896 C CA . LEU A 1 112 ? 8.623 -2.851 -22.851 1.00 77.38 112 LEU A CA 1
ATOM 897 C C . LEU A 1 112 ? 9.188 -1.648 -22.091 1.00 77.38 112 LEU A C 1
ATOM 899 O O . LEU A 1 112 ? 9.121 -0.533 -22.594 1.00 77.38 112 LEU A O 1
ATOM 903 N N . THR A 1 113 ? 9.810 -1.855 -20.927 1.00 77.06 113 THR A N 1
ATOM 904 C CA . THR A 1 113 ? 10.379 -0.761 -20.123 1.00 77.06 113 THR A CA 1
ATOM 905 C C . THR A 1 113 ? 11.507 -0.034 -20.842 1.00 77.06 113 THR A C 1
ATOM 907 O O . THR A 1 113 ? 11.662 1.169 -20.662 1.00 77.06 113 THR A O 1
ATOM 910 N N . ASN A 1 114 ? 12.260 -0.723 -21.706 1.00 76.56 114 ASN A N 1
ATOM 911 C CA . ASN A 1 114 ? 13.283 -0.088 -22.538 1.00 76.56 114 ASN A CA 1
ATOM 912 C C . ASN A 1 114 ? 12.713 0.935 -23.533 1.00 76.56 114 ASN A C 1
ATOM 914 O O . ASN A 1 114 ? 13.449 1.828 -23.937 1.00 76.56 114 ASN A O 1
ATOM 918 N N . LEU A 1 115 ? 11.427 0.856 -23.898 1.00 77.50 115 LEU A N 1
ATOM 919 C CA . LEU A 1 115 ? 10.770 1.883 -24.723 1.00 77.50 115 LEU A CA 1
ATOM 920 C C . LEU A 1 115 ? 10.574 3.208 -23.971 1.00 77.50 115 LEU A C 1
ATOM 922 O O . LEU A 1 115 ? 10.452 4.260 -24.593 1.00 77.50 115 LEU A O 1
ATOM 926 N N . PHE A 1 116 ? 10.542 3.148 -22.639 1.00 76.25 116 PHE A N 1
ATOM 927 C CA . PHE A 1 116 ? 10.374 4.297 -21.747 1.00 76.25 116 PHE A CA 1
ATOM 928 C C . PHE A 1 116 ? 11.689 4.700 -21.067 1.00 76.25 116 PHE A C 1
ATOM 930 O O . PHE A 1 116 ? 11.753 5.727 -20.390 1.00 76.25 116 PHE A O 1
ATOM 937 N N . ALA A 1 117 ? 12.741 3.891 -21.219 1.00 74.38 117 ALA A N 1
ATOM 938 C CA . ALA A 1 117 ? 14.046 4.163 -20.646 1.00 74.38 117 ALA A CA 1
ATOM 939 C C . ALA A 1 117 ? 14.688 5.366 -21.346 1.00 74.38 117 ALA A C 1
ATOM 941 O O . ALA A 1 117 ? 14.758 5.447 -22.571 1.00 74.38 117 ALA A O 1
ATOM 942 N N . GLY A 1 118 ? 15.186 6.309 -20.550 1.00 70.81 118 GLY A N 1
ATOM 943 C CA . GLY A 1 118 ? 15.948 7.434 -21.072 1.00 70.81 118 GLY A CA 1
ATOM 944 C C . GLY A 1 118 ? 17.293 6.991 -21.660 1.00 70.81 118 GLY A C 1
ATOM 945 O O . GLY A 1 118 ? 17.879 6.004 -21.214 1.00 70.81 118 GLY A O 1
ATOM 946 N N . GLN A 1 119 ? 17.795 7.728 -22.653 1.00 71.62 119 GLN A N 1
ATOM 947 C CA . GLN A 1 119 ? 19.117 7.513 -23.249 1.00 71.62 119 GLN A CA 1
ATOM 948 C C . GLN A 1 119 ? 20.027 8.723 -23.004 1.00 71.62 119 GLN A C 1
ATOM 950 O O . GLN A 1 119 ? 19.612 9.870 -23.170 1.00 71.62 119 GLN A O 1
ATOM 955 N N . GLY A 1 120 ? 21.287 8.468 -22.634 1.00 76.94 120 GLY A N 1
ATOM 956 C CA . GLY A 1 120 ? 22.264 9.521 -22.340 1.00 76.94 120 GLY A CA 1
ATOM 957 C C . GLY A 1 120 ? 21.806 10.429 -21.194 1.00 76.94 120 GLY A C 1
ATOM 958 O O . GLY A 1 120 ? 21.554 9.961 -20.082 1.00 76.94 120 GLY A O 1
ATOM 959 N N . ASP A 1 121 ? 21.676 11.725 -21.479 1.00 75.31 121 ASP A N 1
ATOM 960 C CA . ASP A 1 121 ? 21.257 12.740 -20.501 1.00 75.31 121 ASP A CA 1
ATOM 961 C C . ASP A 1 121 ? 19.731 12.804 -20.309 1.00 75.31 121 ASP A C 1
ATOM 963 O O . ASP A 1 121 ? 19.247 13.490 -19.407 1.00 75.31 121 ASP A O 1
ATOM 967 N N . VAL A 1 122 ? 18.968 12.081 -21.137 1.00 74.12 122 VAL A N 1
ATOM 968 C CA . VAL A 1 122 ? 17.506 12.011 -21.066 1.00 74.12 122 VAL A CA 1
ATOM 969 C C . VAL A 1 122 ? 17.090 10.996 -20.002 1.00 74.12 122 VAL A C 1
ATOM 971 O O . VAL A 1 122 ? 17.608 9.881 -19.960 1.00 74.12 122 VAL A O 1
ATOM 974 N N . LYS A 1 123 ? 16.141 11.358 -19.135 1.00 75.12 123 LYS A N 1
ATOM 975 C CA . LYS A 1 123 ? 15.593 10.492 -18.080 1.00 75.12 123 LYS A CA 1
ATOM 976 C C . LYS A 1 123 ? 14.262 9.875 -18.503 1.00 75.12 123 LYS A C 1
ATOM 978 O O . LYS A 1 123 ? 13.378 10.577 -18.979 1.00 75.12 123 LYS A O 1
ATOM 983 N N . GLY A 1 124 ? 14.116 8.567 -18.306 1.00 76.88 124 GLY A N 1
ATOM 984 C CA . GLY A 1 124 ? 12.828 7.882 -18.429 1.00 76.88 124 GLY A CA 1
ATOM 985 C C . GLY A 1 124 ? 11.973 8.130 -17.191 1.00 76.88 124 GLY A C 1
ATOM 986 O O . GLY A 1 124 ? 12.511 8.173 -16.083 1.00 76.88 124 GLY A O 1
ATOM 987 N N . LEU A 1 125 ? 10.666 8.305 -17.374 1.00 76.50 125 LEU A N 1
ATOM 988 C CA . LEU A 1 125 ? 9.724 8.498 -16.275 1.00 76.50 125 LEU A CA 1
ATOM 989 C C . LEU A 1 125 ? 8.826 7.273 -16.147 1.00 76.50 125 LEU A C 1
ATOM 991 O O . LEU A 1 125 ? 8.151 6.879 -17.100 1.00 76.50 125 LEU A O 1
ATOM 995 N N . PHE A 1 126 ? 8.822 6.693 -14.952 1.00 76.12 126 PHE A N 1
ATOM 996 C CA . PHE A 1 126 ? 8.005 5.542 -14.613 1.00 76.12 126 PHE A CA 1
ATOM 997 C C . PHE A 1 126 ? 7.339 5.797 -13.261 1.00 76.12 126 PHE A C 1
ATOM 999 O O . PHE A 1 126 ? 8.020 5.890 -12.242 1.00 76.12 126 PHE A O 1
ATOM 1006 N N . PHE A 1 127 ? 6.017 5.933 -13.279 1.00 75.56 127 PHE A N 1
ATOM 1007 C CA . PHE A 1 127 ? 5.183 6.076 -12.100 1.00 75.56 127 PHE A CA 1
ATOM 1008 C C . PHE A 1 127 ? 4.446 4.773 -11.806 1.00 75.56 127 PHE A C 1
ATOM 1010 O O . PHE A 1 127 ? 3.780 4.194 -12.670 1.00 75.56 127 PHE A O 1
ATOM 1017 N N . THR A 1 128 ? 4.566 4.348 -10.561 1.00 70.19 128 THR A N 1
ATOM 1018 C CA . THR A 1 128 ? 3.830 3.250 -9.949 1.00 70.19 128 THR A CA 1
ATOM 1019 C C . THR A 1 128 ? 2.718 3.824 -9.076 1.00 70.19 128 THR A C 1
ATOM 1021 O O . THR A 1 128 ? 2.866 4.901 -8.495 1.00 70.19 128 THR A O 1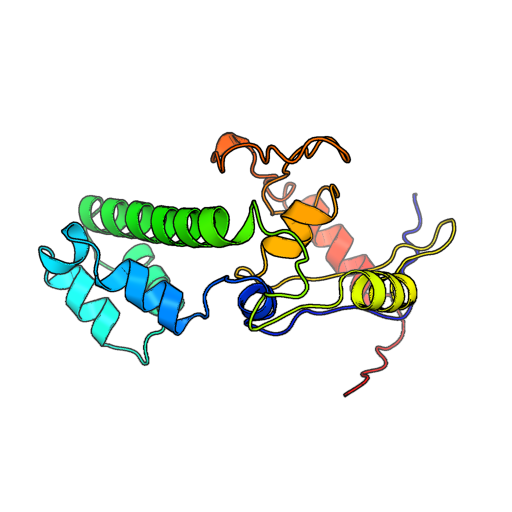
ATOM 1024 N N . LEU A 1 129 ? 1.582 3.133 -8.984 1.00 71.56 129 LEU A N 1
ATOM 1025 C CA . LEU A 1 129 ? 0.595 3.437 -7.945 1.00 71.56 129 LEU A CA 1
ATOM 1026 C C . LEU A 1 129 ? 1.058 2.859 -6.600 1.00 71.56 129 LEU A C 1
ATOM 1028 O O . LEU A 1 129 ? 1.870 1.942 -6.571 1.00 71.56 129 LEU A O 1
ATOM 1032 N N . ASN A 1 130 ? 0.510 3.355 -5.484 1.00 61.16 130 ASN A N 1
ATOM 1033 C CA . ASN A 1 130 ? 0.892 2.954 -4.114 1.00 61.16 130 ASN A CA 1
ATOM 1034 C C . ASN A 1 130 ? 0.903 1.433 -3.871 1.00 61.16 130 ASN A C 1
ATOM 1036 O O . ASN A 1 130 ? 1.636 0.939 -3.019 1.00 61.16 130 ASN A O 1
ATOM 1040 N N . GLN A 1 131 ? 0.074 0.688 -4.600 1.00 62.81 131 GLN A N 1
ATOM 1041 C CA . GLN A 1 131 ? -0.053 -0.766 -4.482 1.00 62.81 131 GLN A CA 1
ATOM 1042 C C . GLN A 1 131 ? 0.986 -1.517 -5.340 1.00 62.81 131 GLN A C 1
ATOM 1044 O O . GLN A 1 131 ? 1.115 -2.734 -5.228 1.00 62.81 131 GLN A O 1
ATOM 1049 N N . ASP A 1 132 ? 1.759 -0.802 -6.166 1.00 69.19 132 ASP A N 1
ATOM 1050 C CA . ASP A 1 132 ? 2.697 -1.355 -7.138 1.00 69.19 132 ASP A CA 1
ATOM 1051 C C . ASP A 1 132 ? 4.165 -1.341 -6.699 1.00 69.19 132 ASP A C 1
ATOM 1053 O O . ASP A 1 132 ? 5.079 -0.973 -7.439 1.00 69.19 132 ASP A O 1
ATOM 1057 N N . ILE A 1 133 ? 4.399 -1.840 -5.488 1.00 70.44 133 ILE A N 1
ATOM 1058 C CA . ILE A 1 133 ? 5.732 -1.937 -4.876 1.00 70.44 133 ILE A CA 1
ATOM 1059 C C . ILE A 1 133 ? 6.670 -2.938 -5.585 1.00 70.44 133 ILE A C 1
ATOM 1061 O O . ILE A 1 133 ? 7.880 -2.938 -5.347 1.00 70.44 133 ILE A O 1
ATOM 1065 N N . PHE A 1 134 ? 6.155 -3.796 -6.475 1.00 73.88 134 PHE A N 1
ATOM 1066 C CA . PHE A 1 134 ? 6.949 -4.842 -7.132 1.00 73.88 134 PHE A CA 1
ATOM 1067 C C . PHE A 1 134 ? 8.086 -4.285 -8.001 1.00 73.88 134 PHE A C 1
ATOM 1069 O O . PHE A 1 134 ? 9.224 -4.758 -7.940 1.00 73.88 134 PHE A O 1
ATOM 1076 N N . ILE A 1 135 ? 7.802 -3.258 -8.804 1.00 72.00 135 ILE A N 1
ATOM 1077 C CA . ILE A 1 135 ? 8.803 -2.651 -9.691 1.00 72.00 135 ILE A CA 1
ATOM 1078 C C . ILE A 1 135 ? 9.861 -1.901 -8.893 1.00 72.00 135 ILE A C 1
ATOM 1080 O O . ILE A 1 135 ? 11.052 -2.003 -9.194 1.00 72.00 135 ILE A O 1
ATOM 1084 N N . GLU A 1 136 ? 9.445 -1.177 -7.860 1.00 67.94 136 GLU A N 1
ATOM 1085 C CA . GLU A 1 136 ? 10.347 -0.457 -6.961 1.00 67.94 136 GLU A CA 1
ATOM 1086 C C . GLU A 1 136 ? 11.327 -1.425 -6.290 1.00 67.94 136 GLU A C 1
ATOM 1088 O O . GLU A 1 136 ? 12.532 -1.171 -6.252 1.00 67.94 136 GLU A O 1
ATOM 1093 N N . ARG A 1 137 ? 10.839 -2.603 -5.883 1.00 67.44 137 ARG A N 1
ATOM 1094 C CA . ARG A 1 137 ? 11.668 -3.698 -5.364 1.00 67.44 137 ARG A CA 1
ATOM 1095 C C . ARG A 1 137 ? 12.648 -4.253 -6.385 1.00 67.44 137 ARG A C 1
ATOM 1097 O O . ARG A 1 137 ? 13.818 -4.455 -6.065 1.00 67.44 137 ARG A O 1
ATOM 1104 N N . ARG A 1 138 ? 12.177 -4.544 -7.599 1.00 68.94 138 ARG A N 1
ATOM 1105 C CA . ARG A 1 138 ? 12.955 -5.302 -8.589 1.00 68.94 138 ARG A CA 1
ATOM 1106 C C . ARG A 1 138 ? 13.924 -4.446 -9.400 1.00 68.94 138 ARG A C 1
ATOM 1108 O O . ARG A 1 138 ? 14.926 -4.956 -9.894 1.00 68.94 138 ARG A O 1
ATOM 1115 N N . SER A 1 139 ? 13.636 -3.157 -9.553 1.00 64.69 139 SER A N 1
ATOM 1116 C CA . SER A 1 139 ? 14.431 -2.239 -10.377 1.00 64.69 139 SER A CA 1
ATOM 1117 C C . SER A 1 139 ? 15.760 -1.829 -9.739 1.00 64.69 139 SER A C 1
ATOM 1119 O O . SER A 1 139 ? 16.617 -1.281 -10.438 1.00 64.69 139 SER A O 1
ATOM 1121 N N . GLY A 1 140 ? 15.934 -2.030 -8.424 1.00 55.59 140 GLY A N 1
ATOM 1122 C CA . GLY A 1 140 ? 17.103 -1.559 -7.669 1.00 55.59 140 GLY A CA 1
ATOM 1123 C C . GLY A 1 140 ? 17.316 -0.038 -7.736 1.00 55.59 140 GLY A C 1
ATOM 1124 O O . GLY A 1 140 ? 18.354 0.458 -7.292 1.00 55.59 140 GLY A O 1
ATOM 1125 N N . HIS A 1 141 ? 16.360 0.704 -8.307 1.00 57.59 141 HIS A N 1
ATOM 1126 C CA . HIS A 1 141 ? 16.373 2.156 -8.394 1.00 57.59 141 HIS A CA 1
ATOM 1127 C C . HIS A 1 141 ? 15.885 2.755 -7.075 1.00 57.59 141 HIS A C 1
ATOM 1129 O O . HIS A 1 141 ? 15.179 2.110 -6.309 1.00 57.59 141 HIS A O 1
ATOM 1135 N N . ARG A 1 142 ? 16.294 3.994 -6.792 1.00 54.62 142 ARG A N 1
ATOM 1136 C CA . ARG A 1 142 ? 15.815 4.779 -5.646 1.00 54.62 142 ARG A CA 1
ATOM 1137 C C . ARG A 1 142 ? 14.619 5.620 -6.092 1.00 54.62 142 ARG A C 1
ATOM 1139 O O . ARG A 1 142 ? 14.858 6.735 -6.561 1.00 54.62 142 ARG A O 1
ATOM 1146 N N . PRO A 1 143 ? 13.372 5.127 -5.999 1.00 53.41 143 PRO A N 1
ATOM 1147 C CA . PRO A 1 143 ? 12.224 5.982 -6.236 1.00 53.41 143 PRO A CA 1
ATOM 1148 C C . PRO A 1 143 ? 12.161 7.064 -5.142 1.00 53.41 143 PRO A C 1
ATOM 1150 O O . PRO A 1 143 ? 12.392 6.774 -3.964 1.00 53.41 143 PRO A O 1
ATOM 1153 N N . PRO A 1 144 ? 11.894 8.330 -5.495 1.00 47.81 144 PRO A N 1
ATOM 1154 C CA . PRO A 1 144 ? 11.592 9.353 -4.503 1.00 47.81 144 PRO A CA 1
ATOM 1155 C C . PRO A 1 144 ? 10.252 9.030 -3.826 1.00 47.81 144 PRO A C 1
ATOM 1157 O O . PRO A 1 144 ? 9.275 8.750 -4.509 1.00 47.81 144 PRO A O 1
ATOM 1160 N N . GLY A 1 145 ? 10.191 9.079 -2.492 1.00 42.47 145 GLY A N 1
ATOM 1161 C CA . GLY A 1 145 ? 8.940 8.872 -1.747 1.00 42.47 145 GLY A CA 1
ATOM 1162 C C . GLY A 1 145 ? 8.569 7.413 -1.449 1.00 42.47 145 GLY A C 1
ATOM 1163 O O . GLY A 1 145 ? 7.625 7.188 -0.698 1.00 42.47 145 GLY A O 1
ATOM 1164 N N . ALA A 1 146 ? 9.317 6.438 -1.972 1.00 47.56 146 ALA A N 1
ATOM 1165 C CA . ALA A 1 146 ? 9.087 5.010 -1.756 1.00 47.56 146 ALA A CA 1
ATOM 1166 C C . ALA A 1 146 ? 10.266 4.342 -1.015 1.00 47.56 146 ALA A C 1
ATOM 1168 O O . ALA A 1 146 ? 11.380 4.886 -0.980 1.00 47.56 146 ALA A O 1
ATOM 1169 N N . PRO A 1 147 ? 10.046 3.187 -0.359 1.00 47.47 147 PRO A N 1
ATOM 1170 C CA . PRO A 1 147 ? 11.106 2.466 0.333 1.00 47.47 147 PRO A CA 1
ATOM 1171 C C . PRO A 1 147 ? 12.196 2.017 -0.645 1.00 47.47 147 PRO A C 1
ATOM 1173 O O . PRO A 1 147 ? 11.935 1.373 -1.660 1.00 47.47 147 PRO A O 1
ATOM 1176 N N . PHE A 1 148 ? 13.452 2.345 -0.332 1.00 47.06 148 PHE A N 1
ATOM 1177 C CA . PHE A 1 148 ? 14.579 1.896 -1.142 1.00 47.06 148 PHE A CA 1
ATOM 1178 C C . PHE A 1 148 ? 15.084 0.537 -0.663 1.00 47.06 148 PHE A C 1
ATOM 1180 O O . PHE A 1 148 ? 15.806 0.426 0.336 1.00 47.06 148 PHE A O 1
ATOM 1187 N N . PHE A 1 149 ? 14.766 -0.502 -1.429 1.00 50.56 149 PHE A N 1
ATOM 1188 C CA . PHE A 1 149 ? 15.295 -1.837 -1.201 1.00 50.56 149 PHE A CA 1
ATOM 1189 C C . PHE A 1 149 ? 16.638 -1.977 -1.919 1.00 50.56 149 PHE A C 1
ATOM 1191 O O . PHE A 1 149 ? 16.731 -2.032 -3.141 1.00 50.56 149 PHE A O 1
ATOM 1198 N N . THR A 1 150 ? 17.718 -2.037 -1.142 1.00 45.12 150 THR A N 1
ATOM 1199 C CA . THR A 1 150 ? 19.037 -2.414 -1.665 1.00 45.12 150 THR A CA 1
ATOM 1200 C C . THR A 1 150 ? 19.011 -3.902 -2.008 1.00 45.12 150 THR A C 1
ATOM 1202 O O . THR A 1 150 ? 19.345 -4.731 -1.163 1.00 45.12 150 THR A O 1
ATOM 1205 N N . GLN A 1 151 ? 18.600 -4.259 -3.227 1.00 48.06 151 GLN A N 1
ATOM 1206 C CA . GLN A 1 151 ? 18.832 -5.606 -3.744 1.00 48.06 151 GLN A CA 1
ATOM 1207 C C . GLN A 1 151 ? 20.263 -5.685 -4.281 1.00 48.06 151 GLN A C 1
ATOM 1209 O O . GLN A 1 151 ? 20.670 -4.915 -5.153 1.00 48.06 151 GLN A O 1
ATOM 1214 N N . GLY A 1 152 ? 21.043 -6.633 -3.760 1.00 41.06 152 GLY A N 1
ATOM 1215 C CA . GLY A 1 152 ? 22.186 -7.135 -4.507 1.00 41.06 152 GLY A CA 1
ATOM 1216 C C . GLY A 1 152 ? 21.620 -7.831 -5.736 1.00 41.06 152 GLY A C 1
ATOM 1217 O O . GLY A 1 152 ? 20.931 -8.830 -5.577 1.00 41.06 152 GLY A O 1
ATOM 1218 N N . LEU A 1 153 ? 21.892 -7.295 -6.928 1.00 38.84 153 LEU A N 1
ATOM 1219 C CA . LEU A 1 153 ? 21.388 -7.718 -8.249 1.00 38.84 153 LEU A CA 1
ATOM 1220 C C . LEU A 1 153 ? 21.451 -9.235 -8.560 1.00 38.84 153 LEU A C 1
ATOM 1222 O O . LEU A 1 153 ? 20.955 -9.652 -9.599 1.00 38.84 153 LEU A O 1
ATOM 1226 N N . TYR A 1 154 ? 22.043 -10.056 -7.688 1.00 37.56 154 TYR A N 1
ATOM 1227 C CA . TYR A 1 154 ? 22.322 -11.474 -7.907 1.00 37.56 154 TYR A CA 1
ATOM 1228 C C . TYR A 1 154 ? 21.999 -12.417 -6.740 1.00 37.56 154 TYR A C 1
ATOM 1230 O O . TYR A 1 154 ? 21.991 -13.625 -6.951 1.00 37.56 154 TYR A O 1
ATOM 1238 N N . ASN A 1 155 ? 21.687 -11.917 -5.540 1.00 33.16 155 ASN A N 1
ATOM 1239 C CA . ASN A 1 155 ? 21.344 -12.783 -4.410 1.00 33.16 155 ASN A CA 1
ATOM 1240 C C . ASN A 1 155 ? 19.884 -12.531 -4.056 1.00 33.16 155 ASN A C 1
ATOM 1242 O O . ASN A 1 155 ? 19.557 -11.452 -3.569 1.00 33.16 155 ASN A O 1
ATOM 1246 N N . GLY A 1 156 ? 19.024 -13.515 -4.324 1.00 36.12 156 GLY A N 1
ATOM 1247 C CA . GLY A 1 156 ? 17.568 -13.495 -4.131 1.00 36.12 156 GLY A CA 1
ATOM 1248 C C . GLY A 1 156 ? 17.091 -13.353 -2.682 1.00 36.12 156 GLY A C 1
ATOM 1249 O O . GLY A 1 156 ? 16.061 -13.900 -2.327 1.00 36.12 156 GLY A O 1
ATOM 1250 N N . HIS A 1 157 ? 17.828 -12.635 -1.839 1.00 39.41 157 HIS A N 1
ATOM 1251 C CA . HIS A 1 157 ? 17.405 -12.231 -0.511 1.00 39.41 157 HIS A CA 1
ATOM 1252 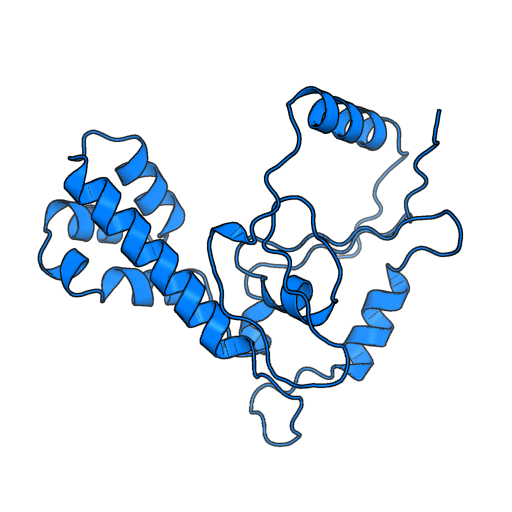C C . HIS A 1 157 ? 17.038 -10.749 -0.549 1.00 39.41 157 HIS A C 1
ATOM 1254 O O . HIS A 1 157 ? 17.891 -9.858 -0.480 1.00 39.41 157 HIS A O 1
ATOM 1260 N N . CYS A 1 158 ? 15.740 -10.491 -0.695 1.00 50.47 158 CYS A N 1
ATOM 1261 C CA . CYS A 1 158 ? 15.160 -9.184 -0.422 1.00 50.47 158 CYS A CA 1
ATOM 1262 C C . CYS A 1 158 ? 15.328 -8.840 1.064 1.00 50.47 158 CYS A C 1
ATOM 1264 O O . CYS A 1 158 ? 15.098 -9.681 1.927 1.00 50.47 158 CYS A O 1
ATOM 1266 N N . ARG A 1 159 ? 15.722 -7.597 1.370 1.00 55.69 159 ARG A N 1
ATOM 1267 C CA . ARG A 1 159 ? 15.722 -7.085 2.751 1.00 55.69 159 ARG A CA 1
ATOM 1268 C C . ARG A 1 159 ? 14.287 -6.845 3.226 1.00 55.69 159 ARG A C 1
ATOM 1270 O O . ARG A 1 159 ? 13.419 -6.529 2.410 1.00 55.69 159 ARG A O 1
ATOM 1277 N N . ASP A 1 160 ? 14.082 -6.955 4.535 1.00 58.81 160 ASP A N 1
ATOM 1278 C CA . ASP A 1 160 ? 12.785 -6.736 5.176 1.00 58.81 160 ASP A CA 1
ATOM 1279 C C . ASP A 1 160 ? 12.259 -5.310 4.966 1.00 58.81 160 ASP A C 1
ATOM 1281 O O . ASP A 1 160 ? 13.019 -4.338 4.898 1.00 58.81 160 ASP A O 1
ATOM 1285 N N . PHE A 1 161 ? 10.933 -5.190 4.901 1.00 56.88 161 PHE A N 1
ATOM 1286 C CA . PHE A 1 161 ? 10.223 -3.917 4.882 1.00 56.88 161 PHE A CA 1
ATOM 1287 C C . PHE A 1 161 ? 10.320 -3.236 6.255 1.00 56.88 161 PHE A C 1
ATOM 1289 O O . PHE A 1 161 ? 9.556 -3.547 7.176 1.00 56.88 161 PHE A O 1
ATOM 1296 N N . THR A 1 162 ? 11.269 -2.307 6.411 1.00 57.81 162 THR A N 1
ATOM 1297 C CA . THR A 1 162 ? 11.437 -1.539 7.652 1.00 57.81 162 THR A CA 1
ATOM 1298 C C . THR A 1 162 ? 11.178 -0.034 7.441 1.00 57.81 162 THR A C 1
ATOM 1300 O O . THR A 1 162 ? 11.690 0.548 6.479 1.00 57.81 162 THR A O 1
ATOM 1303 N N . PRO A 1 163 ? 10.391 0.633 8.319 1.00 52.19 163 PRO A N 1
ATOM 1304 C CA . PRO A 1 163 ? 10.038 2.058 8.204 1.00 52.19 163 PRO A CA 1
ATOM 1305 C C . PRO A 1 163 ? 11.211 3.043 8.071 1.00 52.19 163 PRO A C 1
ATOM 1307 O O . PRO A 1 163 ? 11.059 4.131 7.525 1.00 52.19 163 PRO A O 1
ATOM 1310 N N . ASP A 1 164 ? 12.405 2.675 8.528 1.00 56.72 164 ASP A N 1
ATOM 1311 C CA . ASP A 1 164 ? 13.626 3.481 8.409 1.00 56.72 164 ASP A CA 1
ATOM 1312 C C . ASP A 1 164 ? 14.232 3.489 6.990 1.00 56.72 164 ASP A C 1
ATOM 1314 O O . ASP A 1 164 ? 15.190 4.219 6.736 1.00 56.72 164 ASP A O 1
ATOM 1318 N N . LYS A 1 165 ? 13.701 2.685 6.058 1.00 51.25 165 LYS A N 1
ATOM 1319 C CA . LYS A 1 165 ? 14.152 2.622 4.652 1.00 51.25 165 LYS A CA 1
ATOM 1320 C C . LYS A 1 165 ? 13.370 3.529 3.708 1.00 51.25 165 LYS A C 1
ATOM 1322 O O . LYS A 1 165 ? 13.652 3.544 2.508 1.00 51.25 165 LYS A O 1
ATOM 1327 N N . PHE A 1 166 ? 12.404 4.277 4.231 1.00 48.31 166 PHE A N 1
ATOM 1328 C CA . PHE A 1 166 ? 11.590 5.191 3.447 1.00 48.31 166 PHE A CA 1
ATOM 1329 C C . PHE A 1 166 ? 12.406 6.424 3.064 1.00 48.31 166 PHE A C 1
ATOM 1331 O O . PHE A 1 166 ? 12.954 7.121 3.921 1.00 48.31 166 PHE A O 1
ATOM 1338 N N . VAL A 1 167 ? 12.469 6.713 1.763 1.00 42.22 167 VAL A N 1
ATOM 1339 C CA . VAL A 1 167 ? 12.935 8.013 1.285 1.00 42.22 167 VAL A CA 1
ATOM 1340 C C . VAL A 1 167 ? 11.798 8.996 1.521 1.00 42.22 167 VAL A C 1
ATOM 1342 O O . VAL A 1 167 ? 10.789 8.962 0.825 1.00 42.22 167 VAL A O 1
ATOM 1345 N N . THR A 1 168 ? 11.933 9.864 2.518 1.00 43.44 168 THR A N 1
ATOM 1346 C CA . THR A 1 168 ? 10.972 10.948 2.719 1.00 43.44 168 THR A CA 1
ATOM 1347 C C . THR A 1 168 ? 11.095 11.960 1.584 1.00 43.44 168 THR A C 1
ATOM 1349 O O . THR A 1 168 ? 12.199 12.248 1.109 1.00 43.44 168 THR A O 1
ATOM 1352 N N . LEU A 1 169 ? 9.956 12.486 1.118 1.00 40.97 169 LEU A N 1
ATOM 1353 C CA . LEU A 1 169 ? 9.957 13.577 0.148 1.00 40.97 169 LEU A CA 1
ATOM 1354 C C . LEU A 1 169 ? 10.810 14.726 0.698 1.00 40.97 169 LEU A C 1
ATOM 1356 O O . LEU A 1 169 ? 10.724 15.096 1.871 1.00 40.97 169 LEU A O 1
ATOM 1360 N N . SER A 1 170 ? 11.672 15.264 -0.158 1.00 47.53 170 SER A N 1
ATOM 1361 C CA . SER A 1 170 ? 12.483 16.435 0.153 1.00 47.53 170 SER A CA 1
ATOM 1362 C C . SER A 1 170 ? 11.597 17.624 0.534 1.00 47.53 170 SER A C 1
ATOM 1364 O O . SER A 1 170 ? 10.478 17.745 0.042 1.00 47.53 170 SER A O 1
ATOM 1366 N N . LYS A 1 171 ? 12.132 18.515 1.379 1.00 51.47 171 LYS A N 1
ATOM 1367 C CA . LYS A 1 171 ? 11.486 19.765 1.820 1.00 51.47 171 LYS A CA 1
ATOM 1368 C C . LYS A 1 171 ? 10.846 20.523 0.642 1.00 51.47 171 LYS A C 1
ATOM 1370 O O . LYS A 1 171 ? 11.381 20.470 -0.465 1.00 51.47 171 LYS A O 1
ATOM 1375 N N . GLU A 1 172 ? 9.743 21.226 0.911 1.00 52.06 172 GLU A N 1
ATOM 1376 C CA . GLU A 1 172 ? 8.817 21.897 -0.033 1.00 52.06 172 GLU A CA 1
ATOM 1377 C C . GLU A 1 172 ? 9.487 22.552 -1.259 1.00 52.06 172 GLU A C 1
ATOM 1379 O O . GLU A 1 172 ? 9.008 22.413 -2.385 1.00 52.06 172 GLU A O 1
ATOM 1384 N N . ASP A 1 173 ? 10.658 23.162 -1.075 1.00 49.84 173 ASP A N 1
ATOM 1385 C CA . ASP A 1 173 ? 11.461 23.792 -2.131 1.00 49.84 173 ASP A CA 1
ATOM 1386 C C . ASP A 1 173 ? 11.846 22.865 -3.299 1.00 49.84 173 ASP A C 1
ATOM 1388 O O . ASP A 1 173 ? 12.076 23.322 -4.421 1.00 49.84 173 ASP A O 1
ATOM 1392 N N . ALA A 1 174 ? 11.979 21.563 -3.050 1.00 48.22 174 ALA A N 1
ATOM 1393 C CA . ALA A 1 174 ? 12.330 20.577 -4.069 1.00 48.22 174 ALA A CA 1
ATOM 1394 C C . ALA A 1 174 ? 11.103 20.071 -4.844 1.00 48.22 174 ALA A C 1
ATOM 1396 O O . ALA A 1 174 ? 11.231 19.740 -6.023 1.00 48.22 174 ALA A O 1
ATOM 1397 N N . ILE A 1 175 ? 9.921 20.084 -4.218 1.00 50.12 175 ILE A N 1
ATOM 1398 C CA . ILE A 1 175 ? 8.641 19.744 -4.858 1.00 50.12 175 ILE A CA 1
ATOM 1399 C C . ILE A 1 175 ? 8.263 20.848 -5.855 1.00 50.12 175 ILE A C 1
ATOM 1401 O O . ILE A 1 175 ? 8.032 20.562 -7.029 1.00 50.12 175 ILE A O 1
ATOM 1405 N N . ALA A 1 176 ? 8.341 22.117 -5.439 1.00 55.56 176 ALA A N 1
ATOM 1406 C CA . ALA A 1 176 ? 8.033 23.268 -6.296 1.00 55.56 176 ALA A CA 1
ATOM 1407 C C . ALA A 1 176 ? 8.910 23.333 -7.565 1.00 55.56 176 ALA A C 1
ATOM 1409 O O . ALA A 1 176 ? 8.454 23.718 -8.643 1.00 55.56 176 ALA A O 1
ATOM 1410 N N . LYS A 1 177 ? 10.178 22.916 -7.461 1.00 51.38 177 LYS A N 1
ATOM 1411 C CA . LYS A 1 177 ? 11.104 22.852 -8.605 1.00 51.38 177 LYS A CA 1
ATOM 1412 C C . LYS A 1 177 ? 10.748 21.746 -9.597 1.00 51.38 177 LYS A C 1
ATOM 1414 O O . LYS A 1 177 ? 10.892 21.955 -10.800 1.00 51.38 177 LYS A O 1
ATOM 1419 N N . ALA A 1 178 ? 10.291 20.592 -9.111 1.00 48.72 178 ALA A N 1
ATOM 1420 C CA . ALA A 1 178 ? 9.852 19.492 -9.966 1.00 48.72 178 ALA A CA 1
ATOM 1421 C C . ALA A 1 178 ? 8.556 19.849 -10.717 1.00 48.72 178 ALA A C 1
ATOM 1423 O O . ALA A 1 178 ? 8.456 19.594 -11.916 1.00 48.72 178 ALA A O 1
ATOM 1424 N N . GLU A 1 179 ? 7.610 20.512 -10.044 1.00 52.31 179 GLU A N 1
ATOM 1425 C CA . GLU A 1 179 ? 6.351 20.967 -10.648 1.00 52.31 179 GLU A CA 1
ATOM 1426 C C . GLU A 1 179 ? 6.562 21.974 -11.784 1.00 52.31 179 GLU A C 1
ATOM 1428 O O . GLU A 1 179 ? 5.919 21.868 -12.829 1.00 52.31 179 GLU A O 1
ATOM 1433 N N . GLN A 1 180 ? 7.469 22.939 -11.605 1.00 54.97 180 GLN A N 1
ATOM 1434 C CA . GLN A 1 180 ? 7.764 23.935 -12.637 1.00 54.97 180 GLN A CA 1
ATOM 1435 C C . GLN A 1 180 ? 8.374 23.282 -13.886 1.00 54.97 180 GLN A C 1
ATOM 1437 O O . GLN A 1 180 ? 7.922 23.538 -14.998 1.00 54.97 180 GLN A O 1
ATOM 1442 N N . SER A 1 181 ? 9.322 22.356 -13.702 1.00 48.38 181 SER A N 1
ATOM 1443 C CA . SER A 1 181 ? 9.957 21.631 -14.811 1.00 48.38 181 SER A CA 1
ATOM 1444 C C . SER A 1 181 ? 8.977 20.763 -15.610 1.00 48.38 181 SER A C 1
ATOM 1446 O O . SER A 1 181 ? 9.219 20.509 -16.787 1.00 48.38 181 SER A O 1
ATOM 1448 N N . PHE A 1 182 ? 7.892 20.296 -14.984 1.00 51.19 182 PHE A N 1
ATOM 1449 C CA . PHE A 1 182 ? 6.856 19.502 -15.647 1.00 51.19 182 PHE A CA 1
ATOM 1450 C C . PHE A 1 182 ? 5.918 20.366 -16.501 1.00 51.19 182 PHE A C 1
ATOM 1452 O O . PHE A 1 182 ? 5.501 19.945 -17.577 1.00 51.19 182 PHE A O 1
ATOM 1459 N N . LYS A 1 183 ? 5.603 21.584 -16.038 1.00 57.94 183 LYS A N 1
ATOM 1460 C CA . LYS A 1 183 ? 4.741 22.543 -16.754 1.00 57.94 183 LYS A CA 1
ATOM 1461 C C . LYS A 1 183 ? 5.387 23.087 -18.028 1.00 57.94 183 LYS A C 1
ATOM 1463 O O . LYS A 1 183 ? 4.675 23.414 -18.972 1.00 57.94 183 LYS A O 1
ATOM 1468 N N . ASP A 1 184 ? 6.714 23.150 -18.056 1.00 58.25 184 ASP A N 1
ATOM 1469 C CA . ASP A 1 184 ? 7.476 23.714 -19.171 1.00 58.25 184 ASP A CA 1
ATOM 1470 C C . ASP A 1 184 ? 7.709 22.702 -20.322 1.00 58.25 184 ASP A C 1
ATOM 1472 O O . ASP A 1 184 ? 8.230 23.071 -21.376 1.00 58.25 184 ASP A O 1
ATOM 1476 N N . HIS A 1 185 ? 7.307 21.430 -20.165 1.00 50.09 185 HIS A N 1
ATOM 1477 C CA . HIS A 1 185 ? 7.492 20.389 -21.183 1.00 50.09 185 HIS A CA 1
ATOM 1478 C C . HIS A 1 185 ? 6.286 20.303 -22.143 1.00 50.09 185 HIS A C 1
ATOM 1480 O O . HIS A 1 185 ? 5.139 20.132 -21.732 1.00 50.09 185 HIS A O 1
ATOM 1486 N N . ALA A 1 186 ? 6.538 20.407 -23.452 1.00 45.81 186 ALA A N 1
ATOM 1487 C CA . ALA A 1 186 ? 5.497 20.421 -24.481 1.00 45.81 186 ALA A CA 1
ATOM 1488 C C . ALA A 1 186 ? 4.813 19.048 -24.669 1.00 45.81 186 ALA A C 1
ATOM 1490 O O . ALA A 1 186 ? 5.423 18.137 -25.216 1.00 45.81 186 ALA A O 1
ATOM 1491 N N . GLY A 1 187 ? 3.537 18.959 -24.263 1.00 49.62 187 GLY A N 1
ATOM 1492 C CA . GLY A 1 187 ? 2.486 18.068 -24.791 1.00 49.62 187 GLY A CA 1
ATOM 1493 C C . GLY A 1 187 ? 2.664 16.547 -24.649 1.00 49.62 187 GLY A C 1
ATOM 1494 O O . GLY A 1 187 ? 3.513 15.942 -25.292 1.00 49.62 187 GLY A O 1
ATOM 1495 N N . LEU A 1 188 ? 1.764 15.909 -23.890 1.00 39.97 188 LEU A N 1
ATOM 1496 C CA . LEU A 1 188 ? 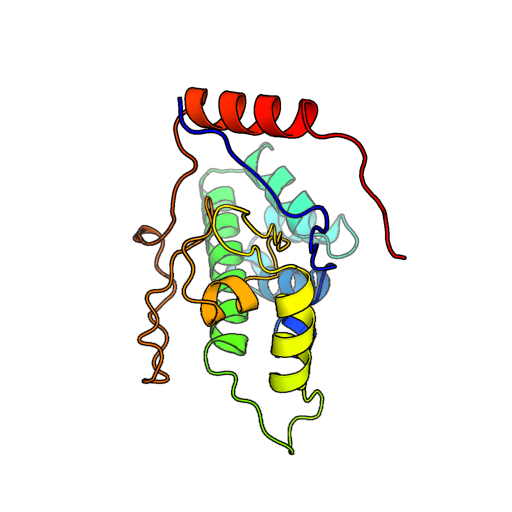1.682 14.452 -23.722 1.00 39.97 188 LEU A CA 1
ATOM 1497 C C . LEU A 1 188 ? 1.028 13.772 -24.936 1.00 39.97 188 LEU A C 1
ATOM 1499 O O . LEU A 1 188 ? -0.066 14.153 -25.352 1.00 39.97 188 LEU A O 1
ATOM 1503 N N . ALA A 1 189 ? 1.656 12.714 -25.448 1.00 32.19 189 ALA A N 1
ATOM 1504 C CA . ALA A 1 189 ? 1.001 11.747 -26.322 1.00 32.19 189 ALA A CA 1
ATOM 1505 C C . ALA A 1 189 ? 0.512 10.566 -25.470 1.00 32.19 189 ALA A C 1
ATOM 1507 O O . ALA A 1 189 ? 1.314 9.855 -24.867 1.00 32.19 189 ALA A O 1
ATOM 1508 N N . TYR A 1 190 ? -0.804 10.372 -25.413 1.00 26.52 190 TYR A N 1
ATOM 1509 C CA . TYR A 1 190 ? -1.415 9.213 -24.770 1.00 26.52 190 TYR A CA 1
ATOM 1510 C C . TYR A 1 190 ? -1.438 8.051 -25.761 1.00 26.52 190 TYR A C 1
ATOM 1512 O O . TYR A 1 190 ? -1.932 8.200 -26.878 1.00 26.52 190 TYR A O 1
ATOM 1520 N N . ILE A 1 191 ? -0.931 6.895 -25.347 1.00 25.95 191 ILE A N 1
ATOM 1521 C CA . ILE A 1 191 ? -1.229 5.624 -26.006 1.00 25.95 191 ILE A CA 1
ATOM 1522 C C . ILE A 1 191 ? -2.280 4.952 -25.121 1.00 25.95 191 ILE A C 1
ATOM 1524 O O . ILE A 1 191 ? -1.997 4.673 -23.956 1.00 25.95 191 ILE A O 1
ATOM 1528 N N . GLN A 1 192 ? -3.496 4.800 -25.655 1.00 27.59 192 GLN A N 1
ATOM 1529 C CA . GLN A 1 192 ? -4.549 3.958 -25.079 1.00 27.59 192 GLN A CA 1
ATOM 1530 C C . GLN A 1 192 ? -4.346 2.508 -25.508 1.00 27.59 192 GLN A C 1
ATOM 1532 O O . GLN A 1 192 ? -3.970 2.301 -26.685 1.00 27.59 192 GLN A O 1
#